Protein 3MGD (pdb70)

CATH classification: 3.40.630.30

Nearest PDB structures (foldseek):
  3mgd-assembly2_B  TM=1.001E+00  e=9.684E-28  Clostridium acetobutylicum
  2eui-assembly2_E  TM=7.556E-01  e=9.766E-08  Pseudomonas aeruginosa PAO1
  3bj7-assembly2_C  TM=7.741E-01  e=7.832E-07  Mus musculus
  1qsm-assembly1_D  TM=7.353E-01  e=1.666E-05  Saccharomyces cerevisiae
  1tiq-assembly2_B  TM=7.518E-01  e=1.522E-04  Bacillus subtilis

Sequence (297 aa):
NYRKADKDISLLVSIRKRRQLIDEGIEPNIDIDKELTRYFNNKLANNNLLVEWIAEENNQIIATAAIAFIDFPPTYTNKTGRRKGYITNYTEPTSRGNGIATGLDRLVNEAKERRNIHKICLVASKLGRPVYKKYGFQDTDEWLELNLLEHHNYRKADKDISLLVSIRKRQLIDEGIEPNIDIDKELTRYFNNKLANNLLVEWIAEENNQIIATAAIAFIDFPPTYTNKTGRKGYITNYTEPTSRGNGIATGLDRLVNEAKERNNIHKICLVASKLGRPVYKKYGFQDTDEWLEELNLLEHHH

B-factor: mean 32.4, std 17.65, range [8.89, 361.56]

Radius of gyration: 23.57 Å; Cα contacts (8 Å, |Δi|>4): 393; chains: 2; bounding box: 53×38×84 Å

Structure (mmCIF, N/CA/C/O backbone):
data_3MGD
#
_entry.id   3MGD
#
_cell.length_a   57.933
_cell.length_b   56.341
_cell.length_c   99.721
_cell.angle_alpha   90.000
_cell.angle_beta   98.860
_cell.angle_gamma   90.000
#
_symmetry.space_group_name_H-M   'C 1 2 1'
#
loop_
_entity.id
_entity.type
_entity.pdbx_description
1 polymer 'Predicted acetyltransferase'
2 non-polymer 'ACETYL COENZYME *A'
3 water water
#
loop_
_atom_site.group_PDB
_atom_site.id
_atom_site.type_symbol
_atom_site.label_atom_id
_atom_site.label_alt_id
_atom_site.label_comp_id
_atom_site.label_asym_id
_atom_site.label_entity_id
_atom_site.label_seq_id
_atom_site.pdbx_PDB_ins_code
_atom_site.Cartn_x
_atom_site.Cartn_y
_atom_site.Cartn_z
_atom_site.occupancy
_atom_site.B_iso_or_equiv
_atom_site.auth_seq_id
_atom_site.auth_comp_id
_atom_site.auth_asym_id
_atom_site.auth_atom_id
_atom_site.pdbx_PDB_model_num
ATOM 17 N N . ASN A 1 3 ? 18.593 35.503 33.308 1.00 31.58 3 ASN A N 1
ATOM 18 C CA . ASN A 1 3 ? 18.444 36.580 34.284 1.00 30.30 3 ASN A CA 1
ATOM 19 C C . ASN A 1 3 ? 17.065 36.618 34.953 1.00 24.08 3 ASN A C 1
ATOM 20 O O . ASN A 1 3 ? 16.038 36.430 34.309 1.00 27.80 3 ASN A O 1
ATOM 25 N N . TYR A 1 4 ? 17.063 36.846 36.256 1.00 24.89 4 TYR A N 1
ATOM 26 C 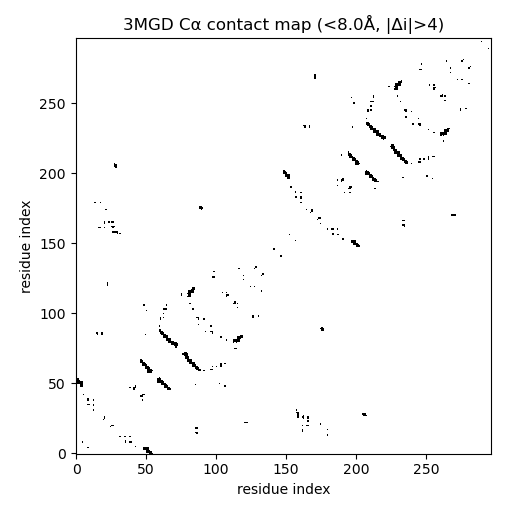CA . TYR A 1 4 ? 15.817 36.859 37.025 1.00 25.04 4 TYR A CA 1
ATOM 27 C C . TYR A 1 4 ? 15.475 38.271 37.483 1.00 26.54 4 TYR A C 1
ATOM 28 O O . TYR A 1 4 ? 16.343 38.995 37.987 1.00 25.31 4 TYR A O 1
ATOM 37 N N . ARG A 1 5 ? 14.214 38.657 37.316 1.00 27.43 5 ARG A N 1
ATOM 38 C CA . ARG A 1 5 ? 13.738 39.959 37.797 1.00 24.41 5 ARG A CA 1
ATOM 39 C C . ARG A 1 5 ? 12.260 39.886 38.160 1.00 21.91 5 ARG A C 1
ATOM 40 O O . ARG A 1 5 ? 11.550 38.974 37.723 1.00 21.73 5 ARG A O 1
ATOM 48 N N . LYS A 1 6 ? 11.800 40.849 38.959 1.00 21.77 6 LYS A N 1
ATOM 49 C CA . LYS A 1 6 ? 10.382 40.954 39.292 1.00 18.54 6 LYS A CA 1
ATOM 50 C C . LYS A 1 6 ? 9.678 41.767 38.215 1.00 25.32 6 LYS A C 1
ATOM 51 O O . LYS A 1 6 ? 10.212 42.769 37.735 1.00 28.07 6 LYS A O 1
ATOM 57 N N . ALA A 1 7 ? 8.505 41.306 37.798 1.00 20.21 7 ALA A N 1
ATOM 58 C CA . ALA A 1 7 ? 7.738 41.977 36.751 1.00 22.00 7 ALA A CA 1
ATOM 59 C C . ALA A 1 7 ? 7.266 43.373 37.174 1.00 28.12 7 ALA A C 1
ATOM 60 O O . ALA A 1 7 ? 6.907 43.578 38.332 1.00 24.36 7 ALA A O 1
ATOM 62 N N . ASP A 1 8 ? 7.259 44.308 36.217 1.00 25.51 8 ASP A N 1
ATOM 63 C CA . ASP A 1 8 ? 6.774 45.678 36.412 1.00 33.14 8 ASP A CA 1
ATOM 64 C C . ASP A 1 8 ? 5.487 45.874 35.622 1.00 28.95 8 ASP A C 1
ATOM 65 O O . ASP A 1 8 ? 5.104 45.015 34.831 1.00 23.45 8 ASP A O 1
ATOM 78 N N . LYS A 1 10 ? 5.035 47.532 33.066 1.00 23.73 10 LYS A N 1
ATOM 79 C CA . LYS A 1 10 ? 5.384 47.432 31.642 1.00 28.64 10 LYS A CA 1
ATOM 80 C C . LYS A 1 10 ? 5.287 46.002 31.096 1.00 26.24 10 LYS A C 1
ATOM 81 O O . LYS A 1 10 ? 5.099 45.792 29.890 1.00 24.38 10 LYS A O 1
ATOM 87 N N . ASP A 1 11 ? 5.416 45.024 31.989 1.00 25.26 11 ASP A N 1
ATOM 88 C CA . ASP A 1 11 ? 5.420 43.608 31.609 1.00 18.69 11 ASP A CA 1
ATOM 89 C C . ASP A 1 11 ? 4.039 42.968 31.531 1.00 22.67 11 ASP A C 1
ATOM 90 O O . ASP A 1 11 ? 3.930 41.786 31.215 1.00 24.08 11 ASP A O 1
ATOM 95 N N . ILE A 1 12 ? 2.985 43.720 31.831 1.00 19.60 12 ILE A N 1
ATOM 96 C CA . ILE A 1 12 ? 1.657 43.105 31.958 1.00 19.30 12 ILE A CA 1
ATOM 97 C C . ILE A 1 12 ? 1.153 42.331 30.724 1.00 16.49 12 ILE A C 1
ATOM 98 O O . ILE A 1 12 ? 0.610 41.233 30.851 1.00 17.17 12 ILE A O 1
ATOM 103 N N . SER A 1 13 ? 1.321 42.875 29.529 1.00 19.54 13 SER A N 1
ATOM 104 C CA . SER A 1 13 ? 0.809 42.147 28.365 1.00 18.76 13 SER A CA 1
ATOM 105 C C . SER A 1 13 ? 1.539 40.797 28.186 1.00 14.51 13 SER A C 1
ATOM 106 O O . SER A 1 13 ? 0.952 39.836 27.720 1.00 19.27 13 SER A O 1
ATOM 109 N N . LEU A 1 14 ? 2.806 40.724 28.589 1.00 21.61 14 LEU A N 1
ATOM 110 C CA . LEU A 1 14 ? 3.543 39.454 28.540 1.00 21.01 14 LEU A CA 1
ATOM 111 C C . LEU A 1 14 ? 3.029 38.453 29.584 1.00 18.46 14 LEU A C 1
ATOM 112 O O . LEU A 1 14 ? 2.860 37.272 29.300 1.00 18.48 14 LEU A O 1
ATOM 117 N N . LEU A 1 15 ? 2.803 38.940 30.799 1.00 17.80 15 LEU A N 1
ATOM 118 C CA . LEU A 1 15 ? 2.269 38.113 31.882 1.00 20.70 15 LEU A CA 1
ATOM 119 C C . LEU A 1 15 ? 0.905 37.553 31.526 1.00 19.22 15 LEU A C 1
ATOM 120 O O . LEU A 1 15 ? 0.584 36.398 31.842 1.00 16.53 15 LEU A O 1
ATOM 125 N N . VAL A 1 16 ? 0.090 38.394 30.893 1.00 17.50 16 VAL A N 1
ATOM 126 C CA . VAL A 1 16 ? -1.215 37.974 30.425 1.00 14.99 16 VAL A CA 1
ATOM 127 C C . VAL A 1 16 ? -1.092 36.846 29.404 1.00 16.75 16 VAL A C 1
ATOM 128 O O . VAL A 1 16 ? -1.781 35.826 29.513 1.00 15.89 16 VAL A O 1
ATOM 132 N N . SER A 1 17 ? -0.228 37.026 28.405 1.00 20.51 17 SER A N 1
ATOM 133 C CA . SER A 1 17 ? -0.034 35.996 27.375 1.00 21.10 17 SER A CA 1
ATOM 134 C C . SER A 1 17 ? 0.507 34.699 27.956 1.00 15.53 17 SER A C 1
ATOM 135 O O . SER A 1 17 ? 0.060 33.607 27.592 1.00 17.80 17 SER A O 1
ATOM 138 N N . ILE A 1 18 ? 1.485 34.816 28.843 1.00 17.50 18 ILE A N 1
ATOM 139 C CA . ILE A 1 18 ? 2.092 33.626 29.432 1.00 17.16 18 ILE A CA 1
ATOM 140 C C . ILE A 1 18 ? 1.092 32.886 30.307 1.00 21.26 18 ILE A C 1
ATOM 141 O O . ILE A 1 18 ? 1.075 31.654 30.310 1.00 17.23 18 ILE A O 1
ATOM 146 N N . ARG A 1 19 ? 0.251 33.619 31.043 1.00 17.39 19 ARG A N 1
ATOM 147 C CA . ARG A 1 19 ? -0.777 32.936 31.839 1.00 15.31 19 ARG A CA 1
ATOM 148 C C . ARG A 1 19 ? -1.735 32.140 30.955 1.00 18.99 19 ARG A C 1
ATOM 149 O O . ARG A 1 19 ? -2.074 31.010 31.273 1.00 17.71 19 ARG A O 1
ATOM 157 N N . LYS A 1 20 ? -2.200 32.720 29.853 1.00 16.94 20 LYS A N 1
ATOM 158 C CA . LYS A 1 20 ? -3.062 31.955 28.949 1.00 17.16 20 LYS A CA 1
ATOM 159 C C . LYS A 1 20 ? -2.345 30.715 28.414 1.00 17.30 20 LYS A C 1
ATOM 160 O O . LYS A 1 20 ? -2.918 29.622 28.353 1.00 20.56 20 LYS A O 1
ATOM 166 N N A ARG A 1 21 ? -1.089 30.899 28.032 0.50 19.41 21 ARG A N 1
ATOM 167 N N B ARG A 1 21 ? -1.085 30.878 28.002 0.50 19.66 21 ARG A N 1
ATOM 168 C CA A ARG A 1 21 ? -0.283 29.816 27.496 0.50 19.63 21 ARG A CA 1
ATOM 169 C CA B ARG A 1 21 ? -0.305 29.749 27.477 0.50 19.65 21 ARG A CA 1
ATOM 170 C C A ARG A 1 21 ? -0.160 28.683 28.513 0.50 20.91 21 ARG A C 1
ATOM 171 C C B ARG A 1 21 ? -0.190 28.653 28.528 0.50 21.09 21 ARG A C 1
ATOM 172 O O A ARG A 1 21 ? -0.270 27.508 28.170 0.50 18.82 21 ARG A O 1
ATOM 173 O O B ARG A 1 21 ? -0.334 27.470 28.225 0.50 18.81 21 ARG A O 1
ATOM 188 N N . GLN A 1 22 ? 0.060 29.064 29.770 1.00 19.04 22 GLN A N 1
ATOM 189 C CA . GLN A 1 22 ? 0.172 28.127 30.882 1.00 20.21 22 GLN A CA 1
ATOM 190 C C . GLN A 1 22 ? -1.109 27.330 31.081 1.00 15.02 22 GLN A C 1
ATOM 191 O O . GLN A 1 22 ? -1.082 26.113 31.189 1.00 19.82 22 GLN A O 1
ATOM 197 N N . LEU A 1 23 ? -2.240 28.021 31.110 1.00 16.41 23 LEU A N 1
ATOM 198 C CA . LEU A 1 23 ? -3.512 27.363 31.360 1.00 13.55 23 LEU A CA 1
ATOM 199 C C . LEU A 1 23 ? -3.843 26.402 30.229 1.00 14.64 23 LEU A C 1
ATOM 200 O O . LEU A 1 23 ? -4.367 25.317 30.449 1.00 16.17 23 LEU A O 1
ATOM 205 N N . ILE A 1 24 ? -3.546 26.808 29.001 1.00 15.39 24 ILE A N 1
ATOM 206 C CA . ILE A 1 24 ? -3.832 25.946 27.872 1.00 15.70 24 ILE A CA 1
ATOM 207 C C . ILE A 1 24 ? -2.944 24.706 27.920 1.00 20.74 24 ILE A C 1
ATOM 208 O O . ILE A 1 24 ? -3.408 23.609 27.661 1.00 20.39 24 ILE A O 1
ATOM 213 N N . ASP A 1 25 ? -1.674 24.897 28.259 1.00 22.51 25 ASP A N 1
ATOM 214 C CA . ASP A 1 25 ? -0.740 23.793 28.520 1.00 23.06 25 ASP A CA 1
ATOM 215 C C . ASP A 1 25 ? -1.296 22.829 29.587 1.00 24.87 25 ASP A C 1
ATOM 216 O O . ASP A 1 25 ? -1.091 21.612 29.506 1.00 25.46 25 ASP A O 1
ATOM 221 N N . GLU A 1 26 ? -2.000 23.368 30.583 1.00 21.15 26 GLU A N 1
ATOM 222 C CA . GLU A 1 26 ? -2.603 22.545 31.641 1.00 24.16 26 GLU A CA 1
ATOM 223 C C . GLU A 1 26 ? -3.839 21.771 31.182 1.00 24.68 26 GLU A C 1
ATOM 224 O O . GLU A 1 26 ? -4.361 20.936 31.923 1.00 25.94 26 GLU A O 1
ATOM 230 N N . GLY A 1 27 ? -4.334 22.078 29.983 1.00 23.37 27 GLY A N 1
ATOM 231 C CA . GLY A 1 27 ? -5.455 21.338 29.418 1.00 22.89 27 GLY A CA 1
ATOM 232 C C . GLY A 1 27 ? -6.791 22.057 29.474 1.00 28.41 27 GLY A C 1
ATOM 233 O O . GLY A 1 27 ? -7.823 21.499 29.106 1.00 29.86 27 GLY A O 1
ATOM 234 N N . ILE A 1 28 ? -6.787 23.301 29.937 1.00 21.27 28 ILE A N 1
ATOM 235 C CA . ILE A 1 28 ? -8.040 24.034 30.079 1.00 22.78 28 ILE A CA 1
ATOM 236 C C . ILE A 1 28 ? -8.559 24.483 28.709 1.00 31.22 28 ILE A C 1
ATOM 237 O O . ILE A 1 28 ? -7.776 24.743 27.786 1.00 26.12 28 ILE A O 1
ATOM 242 N N . GLU A 1 29 ? -9.882 24.522 28.567 1.00 29.82 29 GLU A N 1
ATOM 243 C CA . GLU A 1 29 ? -10.496 24.923 27.310 1.00 32.15 29 GLU A CA 1
ATOM 244 C C . GLU A 1 29 ? -10.697 26.434 27.259 1.00 31.44 29 GLU A C 1
ATOM 245 O O . GLU A 1 29 ? -11.514 26.992 28.007 1.00 25.93 29 GLU A O 1
ATOM 251 N N . PRO A 1 30 ? -9.932 27.106 26.378 1.00 21.77 30 PRO A N 1
ATOM 252 C CA . PRO A 1 30 ? -9.928 28.568 26.275 1.00 21.26 30 PRO A CA 1
ATOM 253 C C . PRO A 1 30 ? -11.143 29.088 25.504 1.00 23.83 30 PRO A C 1
ATOM 254 O O . PRO A 1 30 ? -11.004 29.693 24.449 1.00 25.31 30 PRO A O 1
ATOM 258 N N . ASN A 1 31 ? -12.306 28.893 26.129 1.00 22.13 31 ASN A N 1
ATOM 259 C CA . ASN A 1 31 ? -13.661 29.010 25.598 1.00 32.01 31 ASN A CA 1
ATOM 260 C C . ASN A 1 31 ? -14.175 30.424 25.471 1.00 27.96 31 ASN A C 1
ATOM 26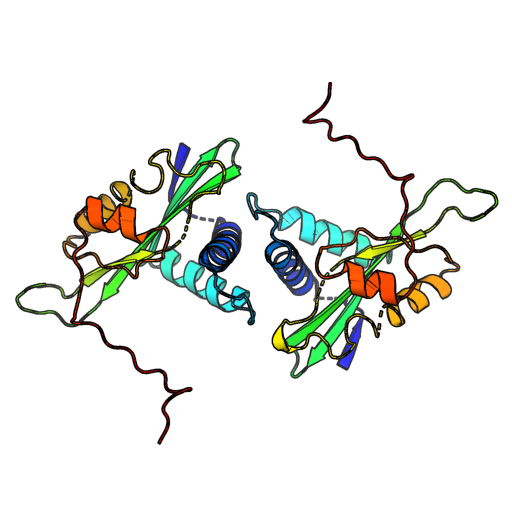1 O O . ASN A 1 31 ? -15.133 30.685 24.756 1.00 21.36 31 ASN A O 1
ATOM 266 N N . ILE A 1 32 ? -13.596 31.318 26.254 1.00 23.27 32 ILE A N 1
ATOM 267 C CA . ILE A 1 32 ? -14.084 32.684 26.327 1.00 22.35 32 ILE A CA 1
ATOM 268 C C . ILE A 1 32 ? -12.857 33.573 26.370 1.00 20.67 32 ILE A C 1
ATOM 269 O O . ILE A 1 32 ? -11.758 33.095 26.613 1.00 22.29 32 ILE A O 1
ATOM 274 N N . ASP A 1 33 ? -13.051 34.856 26.105 1.00 20.10 33 ASP A N 1
ATOM 275 C CA . ASP A 1 33 ? -11.955 35.811 26.072 1.00 20.16 33 ASP A CA 1
ATOM 276 C C . ASP A 1 33 ? -11.815 36.400 27.469 1.00 25.64 33 ASP A C 1
ATOM 277 O O . ASP A 1 33 ? -12.730 37.072 27.935 1.00 26.93 33 ASP A O 1
ATOM 282 N N . ILE A 1 34 ? -10.692 36.166 28.139 1.00 19.03 34 ILE A N 1
ATOM 283 C CA . ILE A 1 34 ? -10.504 36.763 29.468 1.00 16.33 34 ILE A CA 1
ATOM 284 C C . ILE A 1 34 ? -9.376 37.798 29.498 1.00 20.94 34 ILE A C 1
ATOM 285 O O . ILE A 1 34 ? -8.837 38.114 30.553 1.00 17.04 34 ILE A O 1
ATOM 290 N N . ASP A 1 35 ? -9.035 38.357 28.345 1.00 15.56 35 ASP A N 1
ATOM 291 C CA . ASP A 1 35 ? -7.944 39.313 28.317 1.00 16.82 35 ASP A CA 1
ATOM 292 C C . ASP A 1 35 ? -8.207 40.503 29.228 1.00 18.96 35 ASP A C 1
ATOM 293 O O . ASP A 1 35 ? -7.307 40.962 29.921 1.00 18.41 35 ASP A O 1
ATOM 298 N N . LYS A 1 36 ? -9.422 41.035 29.183 1.00 15.74 36 LYS A N 1
ATOM 299 C CA . LYS A 1 36 ? -9.739 42.223 29.976 1.00 16.62 36 LYS A CA 1
ATOM 300 C C . LYS A 1 36 ? -9.532 41.927 31.462 1.00 17.57 36 LYS A C 1
ATOM 301 O O . LYS A 1 36 ? -8.891 42.701 32.178 1.00 15.86 36 LYS A O 1
ATOM 307 N N . GLU A 1 37 ? -10.064 40.797 31.915 1.00 18.11 37 GLU A N 1
ATOM 308 C CA . GLU A 1 37 ? -10.023 40.453 33.338 1.00 17.26 37 GLU A CA 1
ATOM 309 C C . GLU A 1 37 ? -8.608 40.140 33.817 1.00 17.62 37 GLU A C 1
ATOM 310 O O . GLU A 1 37 ? -8.230 40.505 34.935 1.00 15.77 37 GLU A O 1
ATOM 316 N N . LEU A 1 38 ? -7.837 39.436 32.986 1.00 16.76 38 LEU A N 1
ATOM 317 C CA . LEU A 1 38 ? -6.435 39.157 33.311 1.00 14.60 38 LEU A CA 1
ATOM 318 C C . LEU A 1 38 ? -5.653 40.474 33.432 1.00 15.25 38 LEU A C 1
ATOM 319 O O . LEU A 1 38 ? -4.919 40.693 34.399 1.00 16.65 38 LEU A O 1
ATOM 324 N N . THR A 1 39 ? -5.818 41.355 32.451 1.00 15.35 39 THR A N 1
ATOM 325 C CA . THR A 1 39 ? -5.084 42.632 32.444 1.00 14.37 39 THR A CA 1
ATOM 326 C C . THR A 1 39 ? -5.432 43.492 33.644 1.00 17.43 39 THR A C 1
ATOM 327 O O . THR A 1 39 ? -4.565 44.132 34.243 1.00 20.71 39 THR A O 1
ATOM 331 N N . ARG A 1 40 ? -6.712 43.513 33.987 1.00 17.72 40 ARG A N 1
ATOM 332 C CA . ARG A 1 40 ? -7.155 44.244 35.176 1.00 18.77 40 ARG A CA 1
ATOM 333 C C . ARG A 1 40 ? -6.593 43.621 36.456 1.00 18.08 40 ARG A C 1
ATOM 334 O O . ARG A 1 40 ? -6.177 44.343 37.343 1.00 17.39 40 ARG A O 1
ATOM 342 N N . TYR A 1 41 ? -6.585 42.289 36.543 1.00 22.01 41 TYR A N 1
ATOM 343 C CA . TYR A 1 41 ? -6.027 41.592 37.711 1.00 20.38 41 TYR A CA 1
ATOM 344 C C . TYR A 1 41 ? -4.555 41.953 37.948 1.00 21.29 41 TYR A C 1
ATOM 345 O O . TYR A 1 41 ? -4.155 42.259 39.079 1.00 20.04 41 TYR A O 1
ATOM 354 N N . PHE A 1 42 ? -3.754 41.898 36.882 1.00 20.64 42 PHE A N 1
ATOM 355 C CA . PHE A 1 42 ? -2.332 42.217 36.980 1.00 20.87 42 PHE A CA 1
ATOM 356 C C . PHE A 1 42 ? -2.144 43.686 37.304 1.00 18.65 42 PHE A C 1
ATOM 357 O O . PHE A 1 42 ? -1.378 44.038 38.202 1.00 19.61 42 PHE A O 1
ATOM 365 N N . ASN A 1 43 ? -2.861 44.553 36.591 1.00 18.26 43 ASN A N 1
ATOM 366 C CA . ASN A 1 43 ? -2.767 45.989 36.875 1.00 18.54 43 ASN A CA 1
ATOM 367 C C . ASN A 1 43 ? -3.022 46.343 38.335 1.00 20.26 43 ASN A C 1
ATOM 368 O O . ASN A 1 43 ? -2.242 47.069 38.950 1.00 22.47 43 ASN A O 1
ATOM 373 N N . ASN A 1 44 ? -4.122 45.834 38.876 1.00 16.71 44 ASN A N 1
ATOM 374 C CA . ASN A 1 44 ? -4.490 46.096 40.255 1.00 18.86 44 ASN A CA 1
ATOM 375 C C . ASN A 1 44 ? -3.557 45.495 41.301 1.00 20.32 44 ASN A C 1
ATOM 376 O O . ASN A 1 44 ? -3.121 46.188 42.232 1.00 19.60 44 ASN A O 1
ATOM 381 N N . LYS A 1 45 ? -3.249 44.216 41.155 1.00 16.90 45 LYS A N 1
ATOM 382 C CA . LYS A 1 45 ? -2.481 43.506 42.186 1.00 15.54 45 LYS A CA 1
ATOM 383 C C . LYS A 1 45 ? -1.001 43.900 42.142 1.00 17.96 45 LYS A C 1
ATOM 384 O O . LYS A 1 45 ? -0.333 43.951 43.173 1.00 19.81 45 LYS A O 1
ATOM 390 N N . LEU A 1 46 ? -0.479 44.183 40.958 1.00 18.29 46 LEU A N 1
ATOM 391 C CA . LEU A 1 46 ? 0.907 44.640 40.900 1.00 18.73 46 LEU A CA 1
ATOM 392 C C . LEU A 1 46 ? 1.010 46.039 41.492 1.00 20.71 46 LEU A C 1
ATOM 393 O O . LEU A 1 46 ? 1.928 46.334 42.247 1.00 21.11 46 LEU A O 1
ATOM 398 N N . ALA A 1 47 ? 0.063 46.905 41.149 1.00 16.76 47 ALA A N 1
ATOM 399 C CA . ALA A 1 47 ? 0.119 48.287 41.599 1.00 27.10 47 ALA A CA 1
ATOM 400 C C . ALA A 1 47 ? 0.067 48.376 43.113 1.00 26.74 47 ALA A C 1
ATOM 401 O O . ALA A 1 47 ? 0.730 49.222 43.709 1.00 28.70 47 ALA A O 1
ATOM 403 N N . ASN A 1 48 ? -0.715 47.501 43.741 1.00 23.71 48 ASN A N 1
ATOM 404 C CA A ASN A 1 48 ? -0.885 47.469 45.194 0.50 24.63 48 ASN A CA 1
ATOM 405 C CA B ASN A 1 48 ? -0.802 47.555 45.200 0.50 24.10 48 ASN A CA 1
ATOM 406 C C . ASN A 1 48 ? 0.075 46.518 45.901 1.00 22.79 48 ASN A C 1
ATOM 407 O O . ASN A 1 48 ? -0.035 46.313 47.103 1.00 21.90 48 ASN A O 1
ATOM 416 N N . ASN A 1 49 ? 0.969 45.894 45.141 1.00 20.52 49 ASN A N 1
ATOM 417 C CA . ASN A 1 49 ? 1.953 44.950 45.690 1.00 22.23 49 ASN A CA 1
ATOM 418 C C . ASN A 1 49 ? 1.339 43.754 46.401 1.00 24.77 49 ASN A C 1
ATOM 419 O O . ASN A 1 49 ? 1.958 43.175 47.306 1.00 24.40 49 ASN A O 1
ATOM 424 N N . LEU A 1 50 ? 0.120 43.395 46.004 1.00 19.85 50 LEU A N 1
ATOM 425 C CA . LEU A 1 50 ? -0.540 42.183 46.501 1.00 14.79 50 LEU A CA 1
ATOM 426 C C . LEU A 1 50 ? -0.225 40.964 45.624 1.00 18.21 50 LEU A C 1
ATOM 427 O O . LEU A 1 50 ? -0.719 39.865 45.869 1.00 18.00 50 LEU A O 1
ATOM 432 N N . LEU A 1 51 ? 0.580 41.190 44.588 1.00 18.28 51 LEU A N 1
ATOM 433 C CA . LEU A 1 51 ? 1.093 40.133 43.725 1.00 15.52 51 LEU A CA 1
ATOM 434 C C . LEU A 1 51 ? 2.557 40.436 43.407 1.00 17.64 51 LEU A C 1
ATOM 435 O O . LEU A 1 51 ? 2.895 41.576 43.103 1.00 17.63 51 LEU A O 1
ATOM 440 N N . VAL A 1 52 ? 3.417 39.426 43.497 1.00 17.58 52 VAL A N 1
ATOM 441 C CA . VAL A 1 52 ? 4.796 39.532 43.019 1.00 15.94 52 VAL A CA 1
ATOM 442 C C . VAL A 1 52 ? 5.039 38.409 42.014 1.00 19.00 52 VAL A C 1
ATOM 443 O O . VAL A 1 52 ? 4.871 37.240 42.334 1.00 16.88 52 VAL A O 1
ATOM 447 N N . GLU A 1 53 ? 5.421 38.763 40.795 1.00 19.87 53 GLU A N 1
ATOM 448 C CA . GLU A 1 53 ? 5.634 37.745 39.770 1.00 19.54 53 GLU A CA 1
ATOM 449 C C . GLU A 1 53 ? 7.064 37.824 39.283 1.00 20.21 53 GLU A C 1
ATOM 450 O O . GLU A 1 53 ? 7.481 38.827 38.707 1.00 20.18 53 GLU A O 1
ATOM 456 N N . TRP A 1 54 ? 7.824 36.770 39.562 1.00 17.19 54 TRP A N 1
ATOM 457 C CA . TRP A 1 54 ? 9.207 36.696 39.142 1.00 17.14 54 TRP A CA 1
ATOM 458 C C . TRP A 1 54 ? 9.261 36.143 37.722 1.00 21.12 54 TRP A C 1
ATOM 459 O O . TRP A 1 54 ? 8.442 35.299 37.333 1.00 19.75 54 TRP A O 1
ATOM 470 N N . ILE A 1 55 ? 10.215 36.634 36.941 1.00 19.75 55 ILE A N 1
ATOM 471 C CA . ILE A 1 55 ? 10.416 36.100 35.598 1.00 18.65 55 ILE A CA 1
ATOM 472 C C . ILE A 1 55 ? 11.876 35.720 35.367 1.00 21.94 55 ILE A C 1
ATOM 473 O O . ILE A 1 55 ? 12.786 36.339 35.908 1.00 20.90 55 ILE A O 1
ATOM 478 N N . ALA A 1 56 ? 12.083 34.676 34.580 1.00 21.33 56 ALA A N 1
ATOM 479 C CA . ALA A 1 56 ? 13.420 34.264 34.175 1.00 24.48 56 ALA A CA 1
ATOM 480 C C . ALA A 1 56 ? 13.488 34.564 32.696 1.00 23.52 56 ALA A C 1
ATOM 481 O O . ALA A 1 56 ? 12.597 34.157 31.942 1.00 23.80 56 ALA A O 1
ATOM 483 N N . GLU A 1 57 ? 14.511 35.307 32.289 1.00 28.19 57 GLU A N 1
ATOM 484 C CA . GLU A 1 57 ? 14.641 35.754 30.906 1.00 25.08 57 GLU A CA 1
ATOM 485 C C . GLU A 1 57 ? 15.978 35.321 30.327 1.00 20.17 57 GLU A C 1
ATOM 486 O O . GLU A 1 57 ? 16.984 35.243 31.037 1.00 24.63 57 GLU A O 1
ATOM 492 N N . GLU A 1 58 ? 15.978 35.055 29.028 1.00 28.33 58 GLU A N 1
ATOM 493 C CA . GLU A 1 58 ? 17.220 34.868 28.296 1.00 28.97 58 GLU A CA 1
ATOM 494 C C . GLU A 1 58 ? 17.055 35.522 26.930 1.00 30.98 58 GLU A C 1
ATOM 495 O O . GLU A 1 58 ? 16.013 35.380 26.294 1.00 29.29 58 GLU A O 1
ATOM 501 N N . ASN A 1 59 ? 18.073 36.249 26.477 1.00 49.82 59 ASN A N 1
ATOM 502 C CA . ASN A 1 59 ? 17.961 36.992 25.224 1.00 61.29 59 ASN A CA 1
ATOM 503 C C . ASN A 1 59 ? 16.667 37.799 25.224 1.00 60.65 59 ASN A C 1
ATOM 504 O O . ASN A 1 59 ? 15.999 37.944 24.201 1.00 59.75 59 ASN A O 1
ATOM 509 N N . ASN A 1 60 ? 16.328 38.316 26.399 1.00 66.20 60 ASN A N 1
ATOM 510 C CA . ASN A 1 60 ? 15.055 38.993 26.632 1.00 71.46 60 ASN A CA 1
ATOM 511 C C . ASN A 1 60 ? 13.824 38.342 25.984 1.00 59.13 60 ASN A C 1
ATOM 512 O O . ASN A 1 60 ? 12.978 39.014 25.391 1.00 54.25 60 ASN A O 1
ATOM 517 N N . GLN A 1 61 ? 13.758 37.020 26.105 1.00 49.10 61 GLN A N 1
ATOM 518 C CA . GLN A 1 61 ? 12.513 36.274 25.957 1.00 44.17 61 GLN A CA 1
ATOM 519 C C . GLN A 1 61 ? 12.258 35.598 27.298 1.00 29.41 61 GLN A C 1
ATOM 520 O O . GLN A 1 61 ? 13.193 35.096 27.913 1.00 30.29 61 GLN A O 1
ATOM 526 N N . ILE A 1 62 ? 11.009 35.589 27.754 1.00 25.56 62 ILE A N 1
ATOM 527 C CA . ILE A 1 62 ? 10.695 34.972 29.045 1.00 21.51 62 ILE A CA 1
ATOM 528 C C . ILE A 1 62 ? 10.726 33.445 28.943 1.00 21.05 62 ILE A C 1
ATOM 529 O O . ILE A 1 62 ? 10.034 32.849 28.122 1.00 26.38 62 ILE A O 1
ATOM 534 N N . ILE A 1 63 ? 11.568 32.837 29.769 1.00 21.80 63 ILE A N 1
ATOM 535 C CA . ILE A 1 63 ? 11.713 31.396 29.866 1.00 20.90 63 ILE A CA 1
ATOM 536 C C . ILE A 1 63 ? 10.783 30.797 30.922 1.00 19.21 63 ILE A C 1
ATOM 537 O O . ILE A 1 63 ? 10.248 29.698 30.743 1.00 23.24 63 ILE A O 1
ATOM 542 N N . ALA A 1 64 ? 10.613 31.504 32.040 1.00 20.33 64 ALA A N 1
ATOM 543 C CA . ALA A 1 64 ? 9.756 31.005 33.114 1.00 19.10 64 ALA A CA 1
ATOM 544 C C . ALA A 1 64 ? 9.116 32.154 33.894 1.00 19.63 64 ALA A C 1
ATOM 545 O O . ALA A 1 64 ? 9.622 33.275 33.910 1.00 20.04 64 ALA A O 1
ATOM 547 N N . THR A 1 65 ? 7.980 31.870 34.511 1.00 17.77 65 THR A N 1
ATOM 548 C CA . THR A 1 65 ? 7.367 32.809 35.435 1.00 15.67 65 THR A CA 1
ATOM 549 C C . THR A 1 65 ? 6.992 32.054 36.707 1.00 17.09 65 THR A C 1
ATOM 550 O O . THR A 1 65 ? 6.924 30.825 36.710 1.00 19.24 65 THR A O 1
ATOM 554 N N . ALA A 1 66 ? 6.734 32.803 37.779 1.00 16.24 66 ALA A N 1
ATOM 555 C CA . ALA A 1 66 ? 6.261 32.229 39.043 1.00 18.49 66 ALA A CA 1
ATOM 556 C C . ALA A 1 66 ? 5.764 33.386 39.889 1.00 18.30 66 ALA A C 1
ATOM 557 O O . ALA A 1 66 ? 6.464 34.388 40.026 1.00 17.85 66 ALA A O 1
ATOM 559 N N . ALA A 1 67 ? 4.561 33.280 40.439 1.00 15.90 67 ALA A N 1
ATOM 560 C CA . ALA A 1 67 ? 4.037 34.406 41.236 1.00 14.14 67 ALA A CA 1
ATOM 561 C C . ALA A 1 67 ? 3.565 33.992 42.617 1.00 14.60 67 ALA A C 1
ATOM 562 O O . ALA A 1 67 ? 3.278 32.818 42.876 1.00 14.61 67 ALA A O 1
ATOM 564 N N . ILE A 1 68 ? 3.478 34.977 43.504 1.00 16.02 68 ILE A N 1
ATOM 565 C CA . ILE A 1 68 ? 2.887 34.750 44.810 1.00 16.44 68 ILE A CA 1
ATOM 566 C C . ILE A 1 68 ? 1.950 35.915 45.054 1.00 16.95 68 ILE A C 1
ATOM 567 O O . ILE A 1 68 ? 2.317 37.070 44.807 1.00 14.15 68 ILE A O 1
ATOM 572 N N . ALA A 1 69 ? 0.726 35.591 45.465 1.00 12.72 69 ALA A N 1
ATOM 573 C CA . ALA A 1 69 ? -0.289 36.580 45.841 1.00 13.16 69 ALA A CA 1
ATOM 574 C C . ALA A 1 69 ? -0.480 36.533 47.346 1.00 18.19 69 ALA A C 1
ATOM 575 O O . ALA A 1 69 ? -0.460 35.456 47.947 1.00 21.57 69 ALA A O 1
ATOM 577 N N . PHE A 1 70 ? -0.672 37.696 47.964 1.00 18.16 70 PHE A N 1
ATOM 578 C CA . PHE A 1 70 ? -0.849 37.745 49.411 1.00 16.73 70 PHE A CA 1
ATOM 579 C C . PHE A 1 70 ? -2.316 37.920 49.731 1.00 20.24 70 PHE A C 1
ATOM 580 O O . PHE A 1 70 ? -2.937 38.900 49.328 1.00 20.87 70 PHE A O 1
ATOM 588 N N . ILE A 1 71 ? -2.869 36.932 50.428 1.00 17.43 71 ILE A N 1
ATOM 589 C CA . ILE A 1 71 ? -4.295 36.853 50.639 1.00 14.30 71 ILE A CA 1
ATOM 590 C C . ILE A 1 71 ? -4.581 36.822 52.139 1.00 17.61 71 ILE A C 1
ATOM 591 O O . ILE A 1 71 ? -3.789 36.271 52.908 1.00 18.85 71 ILE A O 1
ATOM 596 N N . ASP A 1 72 ? -5.714 37.406 52.536 1.00 16.96 72 ASP A N 1
ATOM 597 C CA . ASP A 1 72 ? -6.061 37.576 53.950 1.00 14.83 72 ASP A CA 1
ATOM 598 C C . ASP A 1 72 ? -7.176 36.613 54.339 1.00 18.38 72 ASP A C 1
ATOM 599 O O . ASP A 1 72 ? -8.253 36.622 53.736 1.00 19.31 72 ASP A O 1
ATOM 604 N N . PHE A 1 73 ? -6.917 35.789 55.351 1.00 15.02 73 PHE A N 1
ATOM 605 C CA . PHE A 1 73 ? -7.926 34.909 55.917 1.00 17.69 73 PHE A CA 1
ATOM 606 C C . PHE A 1 73 ? -8.086 35.297 57.390 1.00 17.11 73 PHE A C 1
ATOM 607 O O . PHE A 1 73 ? -7.260 36.029 57.927 1.00 18.56 73 PHE A O 1
ATOM 615 N N . PRO A 1 74 ? -9.139 34.806 58.058 1.00 16.09 74 PRO A N 1
ATOM 616 C CA . PRO A 1 74 ? -9.251 35.167 59.475 1.00 16.53 74 PRO A CA 1
ATOM 617 C C . PRO A 1 74 ? -8.097 34.615 60.322 1.00 16.10 74 PRO A C 1
ATOM 618 O O . PRO A 1 74 ? -7.707 33.456 60.154 1.00 18.45 74 PRO A O 1
ATOM 622 N N . PRO A 1 75 ? -7.571 35.426 61.255 1.00 19.15 75 PRO A N 1
ATOM 623 C CA . PRO A 1 75 ? -6.519 34.927 62.145 1.00 17.27 75 PRO A CA 1
ATOM 624 C C . PRO A 1 75 ? -6.909 33.646 62.871 1.00 16.07 75 PRO A C 1
ATOM 625 O O . PRO A 1 75 ? -8.071 33.422 63.173 1.00 17.85 75 PRO A O 1
ATOM 629 N N . THR A 1 76 ? -5.918 32.798 63.122 1.00 19.18 76 THR A N 1
ATOM 630 C CA . THR A 1 76 ? -6.114 31.640 63.979 1.00 24.21 76 THR A CA 1
ATOM 631 C C . THR A 1 76 ? -4.870 31.452 64.845 1.00 17.64 76 THR A C 1
ATOM 632 O O . THR A 1 76 ? -3.849 32.131 64.652 1.00 14.93 76 THR A O 1
ATOM 636 N N . TYR A 1 77 ? -4.941 30.547 65.811 1.00 19.36 77 TYR A N 1
ATOM 637 C CA . TYR A 1 77 ? -3.822 30.400 66.740 1.00 18.01 77 TYR A CA 1
ATOM 638 C C . TYR A 1 77 ? -2.533 29.941 66.068 1.00 22.29 77 TYR A C 1
ATOM 639 O O . TYR A 1 77 ? -1.444 30.213 66.563 1.00 19.34 77 TYR A O 1
ATOM 648 N N . THR A 1 78 ? -2.661 29.277 64.921 1.00 21.44 78 THR A N 1
ATOM 649 C CA . THR A 1 78 ? -1.495 28.772 64.199 1.00 23.75 78 THR A CA 1
ATOM 650 C C . THR A 1 78 ? -1.047 29.686 63.054 1.00 26.16 78 THR A C 1
ATOM 651 O O . THR A 1 78 ? -0.122 29.363 62.315 1.00 25.47 78 THR A O 1
ATOM 655 N N . ASN A 1 79 ? -1.714 30.823 62.918 1.00 18.89 79 ASN A N 1
ATOM 656 C CA . ASN A 1 79 ? -1.382 31.813 61.911 1.00 20.10 79 ASN A CA 1
ATOM 657 C C . ASN A 1 79 ? -1.988 33.123 62.379 1.00 20.85 79 ASN A C 1
ATOM 658 O O . ASN A 1 79 ? -3.050 33.510 61.906 1.00 18.70 79 ASN A O 1
ATOM 663 N N . LYS A 1 80 ? -1.335 33.807 63.321 1.00 18.83 80 LYS A N 1
ATOM 664 C CA . LYS A 1 80 ? -2.009 34.898 64.034 1.00 20.42 80 LYS A CA 1
ATOM 665 C C . LYS A 1 80 ? -2.463 36.083 63.168 1.00 19.45 80 LYS A C 1
ATOM 666 O O . LYS A 1 80 ? -3.397 36.793 63.534 1.00 21.13 80 LYS A O 1
ATOM 672 N N . THR A 1 81 ? -1.787 36.320 62.049 1.00 17.51 81 THR A N 1
ATOM 673 C CA . THR A 1 81 ? -2.173 37.422 61.163 1.00 17.89 81 THR A CA 1
ATOM 674 C C . THR A 1 81 ? -3.270 37.003 60.173 1.00 12.05 81 THR A C 1
ATOM 675 O O . THR A 1 81 ? -3.949 37.852 59.569 1.00 15.89 81 THR A O 1
ATOM 679 N N . GLY A 1 82 ? -3.415 35.699 59.990 1.00 13.91 82 GLY A N 1
ATOM 680 C CA . GLY A 1 82 ? -4.355 35.164 59.015 1.00 13.13 82 GLY A CA 1
ATOM 681 C C . GLY A 1 82 ? -3.899 35.225 57.554 1.00 23.48 82 GLY A C 1
ATOM 682 O O . GLY A 1 82 ? -4.560 34.679 56.661 1.00 18.46 82 GLY A O 1
ATOM 683 N N A ARG A 1 83 ? -2.774 35.885 57.309 0.50 19.24 83 ARG A N 1
ATOM 684 N N B ARG A 1 83 ? -2.772 35.875 57.304 0.50 19.22 83 ARG A N 1
ATOM 685 C CA A ARG A 1 83 ? -2.296 36.064 55.943 0.50 17.42 83 ARG A CA 1
ATOM 686 C CA B ARG A 1 83 ? -2.328 36.078 55.930 0.50 17.31 83 ARG A CA 1
ATOM 687 C C A ARG A 1 83 ? -1.655 34.790 55.417 0.50 19.12 83 ARG A C 1
ATOM 688 C C B ARG A 1 83 ? -1.551 34.883 55.389 0.50 19.05 83 ARG A C 1
ATOM 689 O O A ARG A 1 83 ? -1.069 34.013 56.174 0.50 19.29 83 ARG A O 1
ATOM 690 O O B ARG A 1 83 ? -0.795 34.234 56.116 0.50 19.37 83 ARG A O 1
ATOM 705 N N . LYS A 1 84 ? -1.768 34.591 54.105 1.00 16.44 84 LYS A N 1
ATOM 706 C CA . LYS A 1 84 ? -1.108 33.485 53.434 1.00 18.27 84 LYS A CA 1
ATOM 707 C C . LYS A 1 84 ? -0.553 33.961 52.109 1.00 16.96 84 LYS A C 1
ATOM 708 O O . LYS A 1 84 ? -1.059 34.918 51.527 1.00 20.69 84 LYS A O 1
ATOM 714 N N . GLY A 1 85 ? 0.484 33.283 51.632 1.00 16.07 85 GLY A N 1
ATOM 715 C CA . GLY A 1 85 ? 0.986 33.541 50.295 1.00 19.11 85 GLY A CA 1
ATOM 716 C C . GLY A 1 85 ? 0.350 32.485 49.414 1.00 19.86 85 GLY A C 1
ATOM 717 O O . GLY A 1 85 ? 0.328 31.312 49.767 1.00 27.47 85 GLY A O 1
ATOM 718 N N . TYR A 1 86 ? -0.184 32.904 48.277 1.00 13.20 86 TYR A N 1
ATOM 719 C CA . TYR A 1 86 ? -0.850 31.990 47.357 1.00 15.95 86 TYR A CA 1
ATOM 720 C C . TYR A 1 86 ? 0.007 31.919 46.098 1.00 16.97 86 TYR A C 1
ATOM 721 O O . TYR A 1 86 ? 0.162 32.911 45.386 1.00 19.83 86 TYR A O 1
ATOM 730 N N . ILE A 1 87 ? 0.578 30.753 45.832 1.00 16.62 87 ILE A N 1
ATOM 731 C CA . ILE A 1 87 ? 1.486 30.620 44.699 1.00 15.00 87 ILE A CA 1
ATOM 732 C C . ILE A 1 87 ? 0.728 30.269 43.426 1.00 17.15 87 ILE A C 1
ATOM 733 O O . ILE A 1 87 ? -0.211 29.469 43.445 1.00 15.95 87 ILE A O 1
ATOM 738 N N . THR A 1 88 ? 1.133 30.886 42.317 1.00 17.56 88 THR A N 1
ATOM 739 C CA . THR A 1 88 ? 0.344 30.817 41.096 1.00 16.09 88 THR A CA 1
ATOM 740 C C . THR A 1 88 ? 1.195 31.234 39.905 1.00 16.15 88 THR A C 1
ATOM 741 O O . THR A 1 88 ? 2.349 31.631 40.075 1.00 17.49 88 THR A O 1
ATOM 745 N N . ASN A 1 89 ? 0.619 31.146 38.701 1.00 13.22 89 ASN A N 1
ATOM 746 C CA . ASN A 1 89 ? 1.272 31.628 37.502 1.00 15.76 89 ASN A CA 1
ATOM 747 C C . ASN A 1 89 ? 2.650 31.028 37.308 1.00 16.31 89 ASN A C 1
ATOM 748 O O . ASN A 1 89 ? 3.566 31.713 36.873 1.00 16.71 89 ASN A O 1
ATOM 761 N N . TYR A 1 91 ? 5.133 28.761 35.268 1.00 16.72 91 TYR A N 1
ATOM 762 C CA . TYR A 1 91 ? 5.263 28.217 33.924 1.00 15.80 91 TYR A CA 1
ATOM 763 C C . TYR A 1 91 ? 6.741 28.193 33.593 1.00 17.69 91 TYR A C 1
ATOM 764 O O . TYR A 1 91 ? 7.464 29.148 33.873 1.00 20.67 91 TYR A O 1
ATOM 773 N N . THR A 1 92 ? 7.201 27.065 33.069 1.00 18.49 92 THR A N 1
ATOM 774 C CA . THR A 1 92 ? 8.537 26.984 32.513 1.00 17.15 92 THR A CA 1
ATOM 775 C C . THR A 1 92 ? 8.418 26.515 31.051 1.00 22.70 92 THR A C 1
ATOM 776 O O . THR A 1 92 ? 7.681 25.567 30.759 1.00 21.73 92 THR A O 1
ATOM 780 N N . GLU A 1 93 ? 9.135 27.185 30.149 1.00 20.51 93 GLU A N 1
ATOM 781 C CA . GLU A 1 93 ? 9.198 26.796 28.740 1.00 24.65 93 GLU A CA 1
ATOM 782 C C . GLU A 1 93 ? 9.506 25.306 28.658 1.00 23.80 93 GLU A C 1
ATOM 783 O O . GLU A 1 93 ? 10.413 24.832 29.343 1.00 25.55 93 GLU A O 1
ATOM 789 N N . PRO A 1 94 ? 8.737 24.549 27.847 1.00 23.34 94 PRO A N 1
ATOM 790 C CA . PRO A 1 94 ? 8.908 23.091 27.821 1.00 25.08 94 PRO A CA 1
ATOM 791 C C . PRO A 1 94 ? 10.340 22.592 27.597 1.00 21.66 94 PRO A C 1
ATOM 792 O O . PRO A 1 94 ? 10.763 21.686 28.310 1.00 22.41 94 PRO A O 1
ATOM 796 N N . THR A 1 95 ? 11.076 23.166 26.650 1.00 27.62 95 THR A N 1
ATOM 797 C CA . THR A 1 95 ? 12.438 22.704 26.407 1.00 31.01 95 THR A CA 1
ATOM 798 C C . THR A 1 95 ? 13.377 23.045 27.566 1.00 30.69 95 THR A C 1
ATOM 799 O O . THR A 1 95 ? 14.503 22.552 27.621 1.00 28.61 95 THR A O 1
ATOM 803 N N . SER A 1 96 ? 12.911 23.880 28.496 1.00 25.24 96 SER A N 1
ATOM 804 C CA . SER A 1 96 ? 13.710 24.261 29.656 1.00 24.76 96 SER A CA 1
ATOM 805 C C . SER A 1 96 ? 13.303 23.524 30.940 1.00 21.90 96 SER A C 1
ATOM 806 O O . SER A 1 96 ? 13.891 23.743 31.995 1.00 19.76 96 SER A O 1
ATOM 809 N N . ARG A 1 97 ? 12.299 22.660 30.852 1.00 20.36 97 ARG A N 1
ATOM 810 C CA . ARG A 1 97 ? 11.830 21.937 32.030 1.00 25.48 97 ARG A CA 1
ATOM 811 C C . ARG A 1 97 ? 12.822 20.897 32.553 1.00 23.79 97 ARG A C 1
ATOM 812 O O . ARG A 1 97 ? 13.724 20.472 31.833 1.00 22.22 97 ARG A O 1
ATOM 820 N N . GLY A 1 98 ? 12.653 20.497 33.809 1.00 24.54 98 GLY A N 1
ATOM 821 C CA . GLY A 1 98 ? 13.519 19.500 34.426 1.00 21.80 98 GLY A CA 1
ATOM 822 C C . GLY A 1 98 ? 14.927 19.963 34.770 1.00 26.67 98 GLY A C 1
ATOM 823 O O . GLY A 1 98 ? 15.816 19.141 35.005 1.00 31.24 98 GLY A O 1
ATOM 824 N N . ASN A 1 99 ? 15.138 21.277 34.786 1.00 22.87 99 ASN A N 1
ATOM 825 C CA . ASN A 1 99 ? 16.439 21.823 35.144 1.00 23.12 99 ASN A CA 1
ATOM 826 C C . ASN A 1 99 ? 16.431 22.476 36.528 1.00 31.99 99 ASN A C 1
ATOM 827 O O . ASN A 1 99 ? 17.449 22.989 36.991 1.00 28.81 99 ASN A O 1
ATOM 832 N N . GLY A 1 100 ? 15.286 22.423 37.201 1.00 23.82 100 GLY A N 1
ATOM 833 C CA . GLY A 1 100 ? 15.177 22.995 38.533 1.00 24.05 100 GLY A CA 1
ATOM 834 C C . GLY A 1 100 ? 14.739 24.454 38.535 1.00 21.76 100 GLY A C 1
ATOM 835 O O . GLY A 1 100 ? 14.836 25.138 39.559 1.00 21.59 100 GLY A O 1
ATOM 836 N N . ILE A 1 101 ? 14.244 24.938 37.400 1.00 21.38 101 ILE A N 1
ATOM 837 C CA . ILE A 1 101 ? 13.850 26.345 37.322 1.00 20.35 101 ILE A CA 1
ATOM 838 C C . ILE A 1 101 ? 12.660 26.670 38.222 1.00 23.69 101 ILE A C 1
ATOM 839 O O . ILE A 1 101 ? 12.719 27.596 39.030 1.00 22.53 101 ILE A O 1
ATOM 844 N N . ALA A 1 102 ? 11.576 25.916 38.080 1.00 19.53 102 ALA A N 1
ATOM 845 C CA . ALA A 1 102 ? 10.421 26.110 38.948 1.00 18.82 102 ALA A CA 1
ATOM 846 C C . ALA A 1 102 ? 10.795 25.930 40.427 1.00 19.06 102 ALA A C 1
ATOM 847 O O . ALA A 1 102 ? 10.347 26.699 41.274 1.00 18.27 102 ALA A O 1
ATOM 849 N N . THR A 1 103 ? 11.635 24.945 40.735 1.00 18.16 103 THR A N 1
ATOM 850 C CA . THR A 1 103 ? 12.061 24.724 42.130 1.00 21.84 103 THR A CA 1
ATOM 851 C C . THR A 1 103 ? 12.819 25.926 42.708 1.00 18.70 103 THR A C 1
ATOM 852 O O . THR A 1 103 ? 12.578 26.343 43.853 1.00 22.20 103 THR A O 1
ATOM 856 N N . GLY A 1 104 ? 13.721 26.498 41.914 1.00 23.27 104 GLY A N 1
ATOM 857 C CA . GLY A 1 104 ? 14.432 27.700 42.320 1.00 22.54 104 GLY A CA 1
ATOM 858 C C . GLY A 1 104 ? 13.500 28.905 42.421 1.00 21.75 104 GLY A C 1
ATOM 859 O O . GLY A 1 104 ? 13.698 29.779 43.258 1.00 21.78 104 GLY A O 1
ATOM 868 N N . LEU A 1 106 ? 10.383 28.692 43.406 1.00 22.27 106 LEU A N 1
ATOM 869 C CA . LEU A 1 106 ? 9.724 28.490 44.700 1.00 22.38 106 LEU A CA 1
ATOM 870 C C . LEU A 1 106 ? 10.563 29.097 45.829 1.00 21.09 106 LEU A C 1
ATOM 871 O O . LEU A 1 106 ? 10.015 29.696 46.746 1.00 20.96 106 LEU A O 1
ATOM 876 N N . ASP A 1 107 ? 11.891 28.950 45.764 1.00 20.90 107 ASP A N 1
ATOM 877 C CA . ASP A 1 107 ? 12.756 29.560 46.784 1.00 19.37 107 ASP A CA 1
ATOM 878 C C . ASP A 1 107 ? 12.565 31.073 46.813 1.00 17.93 107 ASP A C 1
ATOM 879 O O . ASP A 1 107 ? 12.488 31.674 47.890 1.00 19.95 107 ASP A O 1
ATOM 884 N N . ARG A 1 108 ? 12.506 31.696 45.634 1.00 17.94 108 ARG A N 1
ATOM 885 C CA . ARG A 1 108 ? 12.339 33.144 45.567 1.00 22.46 108 ARG A CA 1
ATOM 886 C C . ARG A 1 108 ? 10.979 33.571 46.108 1.00 26.23 108 ARG A C 1
ATOM 887 O O . ARG A 1 108 ? 10.865 34.614 46.746 1.00 22.33 108 ARG A O 1
ATOM 895 N N . LEU A 1 109 ? 9.947 32.767 45.852 1.00 17.66 109 LEU A N 1
ATOM 896 C CA . LEU A 1 109 ? 8.607 33.108 46.330 1.00 18.80 109 LEU A CA 1
ATOM 897 C C . LEU A 1 109 ? 8.497 32.969 47.842 1.00 21.16 109 LEU A C 1
ATOM 898 O O . LEU A 1 109 ? 7.873 33.789 48.499 1.00 17.73 109 LEU A O 1
ATOM 903 N N . VAL A 1 110 ? 9.108 31.925 48.386 1.00 19.70 110 VAL A N 1
ATOM 904 C CA . VAL A 1 110 ? 9.172 31.757 49.825 1.00 22.37 110 VAL A CA 1
ATOM 905 C C . VAL A 1 110 ? 9.840 32.976 50.450 1.00 22.49 110 VAL A C 1
ATOM 906 O O . VAL A 1 110 ? 9.423 33.459 51.505 1.00 19.61 110 VAL A O 1
ATOM 910 N N . ASN A 1 111 ? 10.868 33.493 49.794 1.00 22.41 111 ASN A N 1
ATOM 911 C CA . ASN A 1 111 ? 11.516 34.694 50.314 1.00 22.38 111 ASN A CA 1
ATOM 912 C C . ASN A 1 111 ? 10.591 35.919 50.323 1.00 20.43 111 ASN A C 1
ATOM 913 O O . ASN A 1 111 ? 10.618 36.710 51.270 1.00 25.13 111 ASN A O 1
ATOM 918 N N . GLU A 1 112 ? 9.767 36.079 49.282 1.00 19.16 112 GLU A N 1
ATOM 919 C CA . GLU A 1 112 ? 8.800 37.185 49.258 1.00 20.07 112 GLU A CA 1
ATOM 920 C C . GLU A 1 112 ? 7.876 37.093 50.465 1.00 18.92 112 GLU A C 1
ATOM 921 O O . GLU A 1 112 ? 7.507 38.104 51.070 1.00 18.06 112 GLU A O 1
ATOM 927 N N . ALA A 1 113 ? 7.489 35.868 50.801 1.00 17.64 113 ALA A N 1
ATOM 928 C CA . ALA A 1 113 ? 6.591 35.632 51.927 1.00 21.39 113 ALA A CA 1
ATOM 929 C C . ALA A 1 113 ? 7.229 36.018 53.263 1.00 20.02 113 ALA A C 1
ATOM 930 O O . ALA A 1 113 ? 6.631 36.721 54.071 1.00 17.25 113 ALA A O 1
ATOM 932 N N . LYS A 1 114 ? 8.451 35.559 53.482 1.00 19.79 114 LYS A N 1
ATOM 933 C CA . LYS A 1 114 ? 9.157 35.829 54.731 1.00 22.61 114 LYS A CA 1
ATOM 934 C C . LYS A 1 114 ? 9.379 37.326 54.924 1.00 20.59 114 LYS A C 1
ATOM 935 O O . LYS A 1 114 ? 9.266 37.837 56.032 1.00 19.90 114 LYS A O 1
ATOM 941 N N . GLU A 1 115 ? 9.696 38.027 53.843 1.00 17.13 115 GLU A N 1
ATOM 942 C CA . GLU A 1 115 ? 9.959 39.467 53.946 1.00 20.29 115 GLU A CA 1
ATOM 943 C C . GLU A 1 115 ? 8.697 40.246 54.346 1.00 21.93 115 GLU A C 1
ATOM 944 O O . GLU A 1 115 ? 8.761 41.403 54.762 1.00 23.73 115 GLU A O 1
ATOM 950 N N . ARG A 1 116 ? 7.551 39.591 54.229 1.00 19.05 116 ARG A N 1
ATOM 951 C CA A ARG A 1 116 ? 6.264 40.185 54.592 0.50 23.12 116 ARG A CA 1
ATOM 952 C CA B ARG A 1 116 ? 6.284 40.203 54.602 0.50 23.07 116 ARG A CA 1
ATOM 953 C C . ARG A 1 116 ? 5.668 39.515 55.823 1.00 22.70 116 ARG A C 1
ATOM 954 O O . ARG A 1 116 ? 4.472 39.647 56.096 1.00 25.06 116 ARG A O 1
ATOM 969 N N . ASN A 1 117 ? 6.501 38.794 56.566 1.00 20.25 117 ASN A N 1
ATOM 970 C CA . ASN A 1 117 ? 6.062 38.110 57.779 1.00 23.08 117 ASN A CA 1
ATOM 971 C C . ASN A 1 117 ? 4.934 37.106 57.549 1.00 27.54 117 ASN A C 1
ATOM 972 O O . ASN A 1 117 ? 3.983 37.009 58.338 1.00 23.18 117 ASN A O 1
ATOM 977 N N . ILE A 1 118 ? 5.053 36.351 56.466 1.00 23.04 118 ILE A N 1
ATOM 978 C CA . ILE A 1 118 ? 4.086 35.306 56.147 1.00 18.21 118 ILE A CA 1
ATOM 979 C C . ILE A 1 118 ? 4.793 33.969 56.207 1.00 24.76 118 ILE A C 1
ATOM 980 O O . ILE A 1 118 ? 5.904 33.823 55.689 1.00 22.22 118 ILE A O 1
ATOM 985 N N . HIS A 1 119 ? 4.165 32.992 56.851 1.00 22.96 119 HIS A N 1
ATOM 986 C CA . HIS A 1 119 ? 4.805 31.693 57.029 1.00 25.51 119 HIS A CA 1
ATOM 987 C C . HIS A 1 119 ? 3.935 30.524 56.588 1.00 21.07 119 HIS A C 1
ATOM 988 O O . HIS A 1 119 ? 4.309 29.367 56.755 1.00 31.72 119 HIS A O 1
ATOM 995 N N . LYS A 1 120 ? 2.779 30.826 56.019 1.00 16.53 120 LYS A N 1
ATOM 996 C CA . LYS A 1 120 ? 1.922 29.787 55.460 1.00 20.76 120 LYS A CA 1
ATOM 997 C C . LYS A 1 120 ? 1.703 30.073 53.978 1.00 21.97 120 LYS A C 1
ATOM 998 O O . LYS A 1 120 ? 1.263 31.163 53.619 1.00 20.92 120 LYS A O 1
ATOM 1004 N N . ILE A 1 121 ? 2.018 29.097 53.129 1.00 17.07 121 ILE A N 1
ATOM 1005 C CA . ILE A 1 121 ? 1.851 29.241 51.683 1.00 19.11 121 ILE A CA 1
ATOM 1006 C C . ILE A 1 121 ? 0.889 28.177 51.189 1.00 22.06 121 ILE A C 1
ATOM 1007 O O . ILE A 1 121 ? 0.838 27.080 51.728 1.00 26.07 121 ILE A O 1
ATOM 1012 N N . CYS A 1 122 ? 0.103 28.499 50.176 1.00 16.02 122 CYS A N 1
ATOM 1013 C CA . CYS A 1 122 ? -0.798 27.500 49.636 1.00 13.59 122 CYS A CA 1
ATOM 1014 C C . CYS A 1 122 ? -0.839 27.664 48.140 1.00 17.93 122 CYS A C 1
ATOM 1015 O O . CYS A 1 122 ? -0.368 28.668 47.616 1.00 18.54 122 CYS A O 1
ATOM 1018 N N . LEU A 1 123 ? -1.371 26.664 47.452 1.00 16.44 123 LEU A N 1
ATOM 1019 C CA . LEU A 1 123 ? -1.483 26.713 45.996 1.00 18.95 123 LEU A CA 1
ATOM 1020 C C . LEU A 1 123 ? -2.441 25.634 45.536 1.00 19.61 123 LEU A C 1
ATOM 1021 O O . LEU A 1 123 ? -2.799 24.741 46.311 1.00 17.03 123 LEU A O 1
ATOM 1026 N N . VAL A 1 124 ? -2.854 25.721 44.275 1.00 18.22 124 VAL A N 1
ATOM 1027 C CA . VAL A 1 124 ? -3.600 24.652 43.632 1.00 21.61 124 VAL A CA 1
ATOM 1028 C C . VAL A 1 124 ? -2.690 2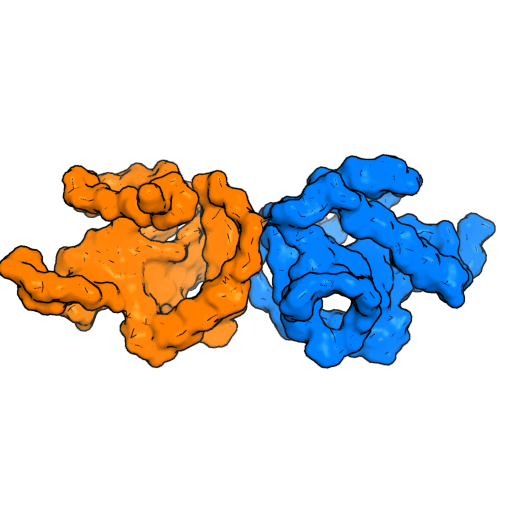3.956 42.619 1.00 19.12 124 VAL A C 1
ATOM 1029 O O . VAL A 1 124 ? -2.201 24.571 41.670 1.00 19.00 124 VAL A O 1
ATOM 1033 N N . ALA A 1 125 ? -2.463 22.668 42.825 1.00 19.00 125 ALA A N 1
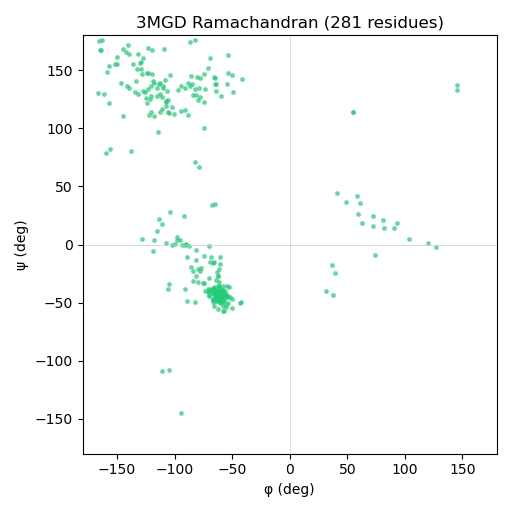ATOM 1034 C CA . ALA A 1 125 ? -1.472 21.949 42.045 1.00 20.28 125 ALA A CA 1
ATOM 1035 C C . ALA A 1 125 ? -2.044 21.457 40.719 1.00 27.27 125 ALA A C 1
ATOM 1036 O O . ALA A 1 125 ? -3.098 20.829 40.681 1.00 29.33 125 ALA A O 1
ATOM 1038 N N . SER A 1 126 ? -1.345 21.763 39.635 1.00 21.97 126 SER A N 1
ATOM 1039 C CA . SER A 1 126 ? -1.664 21.209 38.329 1.00 22.67 126 SER A CA 1
ATOM 1040 C C . SER A 1 126 ? -1.034 19.823 38.225 1.00 21.82 126 SER A C 1
ATOM 1041 O O . SER A 1 126 ? -0.303 19.406 39.130 1.00 21.32 126 SER A O 1
ATOM 1044 N N . LYS A 1 127 ? -1.294 19.118 37.124 1.00 21.14 127 LYS A N 1
ATOM 1045 C CA . LYS A 1 127 ? -0.738 17.774 36.923 1.00 29.50 127 LYS A CA 1
ATOM 1046 C C . LYS A 1 127 ? 0.787 17.759 36.929 1.00 25.32 127 LYS A C 1
ATOM 1047 O O . LYS A 1 127 ? 1.411 16.873 37.522 1.00 26.61 127 LYS A O 1
ATOM 1053 N N . LEU A 1 128 ? 1.381 18.729 36.244 1.00 24.96 128 LEU A N 1
ATOM 1054 C CA . LEU A 1 128 ? 2.831 18.803 36.145 1.00 21.72 128 LEU A CA 1
ATOM 1055 C C . LEU A 1 128 ? 3.431 19.460 37.381 1.00 23.13 128 LEU A C 1
ATOM 1056 O O . LEU A 1 128 ? 4.583 19.210 37.743 1.00 25.16 128 LEU A O 1
ATOM 1061 N N . GLY A 1 129 ? 2.646 20.311 38.023 1.00 23.31 129 GLY A N 1
ATOM 1062 C CA . GLY A 1 129 ? 3.140 21.038 39.165 1.00 19.58 129 GLY A CA 1
ATOM 1063 C C . GLY A 1 129 ? 3.248 20.159 40.381 1.00 22.97 129 GLY A C 1
ATOM 1064 O O . GLY A 1 129 ? 4.149 20.338 41.194 1.00 21.16 129 GLY A O 1
ATOM 1065 N N . ARG A 1 130 ? 2.341 19.191 40.489 1.00 21.21 130 ARG A N 1
ATOM 1066 C CA . ARG A 1 130 ? 2.139 18.449 41.740 1.00 19.38 130 ARG A CA 1
ATOM 1067 C C . ARG A 1 130 ? 3.395 17.772 42.328 1.00 14.09 130 ARG A C 1
ATOM 1068 O O . ARG A 1 130 ? 3.725 18.000 43.492 1.00 18.91 130 ARG A O 1
ATOM 1076 N N . PRO A 1 131 ? 4.098 16.953 41.524 1.00 17.36 131 PRO A N 1
ATOM 1077 C CA . PRO A 1 131 ? 5.337 16.312 41.984 1.00 24.54 131 PRO A CA 1
ATOM 1078 C C . PRO A 1 131 ? 6.422 17.327 42.350 1.00 25.77 131 PRO A C 1
ATOM 1079 O O . PRO A 1 131 ? 7.238 17.057 43.231 1.00 24.54 131 PRO A O 1
ATOM 1083 N N . VAL A 1 132 ? 6.450 18.471 41.670 1.00 21.08 132 VAL A N 1
ATOM 1084 C CA . VAL A 1 132 ? 7.386 19.541 42.032 1.00 22.00 132 VAL A CA 1
ATOM 1085 C C . VAL A 1 132 ? 7.099 20.075 43.432 1.00 25.96 132 VAL A C 1
ATOM 1086 O O . VAL A 1 132 ? 8.008 20.200 44.263 1.00 20.56 132 VAL A O 1
ATOM 1090 N N . TYR A 1 133 ? 5.830 20.385 43.694 1.00 19.95 133 TYR A N 1
ATOM 1091 C CA . TYR A 1 133 ? 5.431 20.913 44.988 1.00 20.77 133 TYR A CA 1
ATOM 1092 C C . TYR A 1 133 ? 5.538 19.850 46.085 1.00 22.55 133 TYR A C 1
ATOM 1093 O O . TYR A 1 133 ? 5.935 20.160 47.204 1.00 20.68 133 TYR A O 1
ATOM 1102 N N . LYS A 1 134 ? 5.190 18.608 45.758 1.00 22.74 134 LYS A N 1
ATOM 1103 C CA . LYS A 1 134 ? 5.334 17.506 46.712 1.00 25.20 134 LYS A CA 1
ATOM 1104 C C . LYS A 1 134 ? 6.797 17.346 47.099 1.00 26.23 134 LYS A C 1
ATOM 1105 O O . LYS A 1 134 ? 7.130 17.231 48.285 1.00 29.26 134 LYS A O 1
ATOM 1111 N N . LYS A 1 135 ? 7.671 17.341 46.096 1.00 19.65 135 LYS A N 1
ATOM 1112 C CA . LYS A 1 135 ? 9.113 17.239 46.342 1.00 22.38 135 LYS A CA 1
ATOM 1113 C C . LYS A 1 135 ? 9.595 18.371 47.242 1.00 26.84 135 LYS A C 1
ATOM 1114 O O . LYS A 1 135 ? 10.450 18.169 48.111 1.00 25.13 135 LYS A O 1
ATOM 1120 N N . TYR A 1 136 ? 8.997 19.549 47.071 1.00 23.62 136 TYR A N 1
ATOM 1121 C CA . TYR A 1 136 ? 9.397 20.746 47.807 1.00 23.43 136 TYR A CA 1
ATOM 1122 C C . TYR A 1 136 ? 8.909 20.783 49.256 1.00 28.26 136 TYR A C 1
ATOM 1123 O O . TYR A 1 136 ? 9.438 21.538 50.067 1.00 32.34 136 TYR A O 1
ATOM 1132 N N . GLY A 1 137 ? 7.878 20.005 49.577 1.00 22.07 137 GLY A N 1
ATOM 1133 C CA . GLY A 1 137 ? 7.371 19.978 50.933 1.00 20.57 137 GLY A CA 1
ATOM 1134 C C . GLY A 1 137 ? 5.922 20.398 51.091 1.00 23.75 137 GLY A C 1
ATOM 1135 O O . GLY A 1 137 ? 5.407 20.433 52.203 1.00 24.69 137 GLY A O 1
ATOM 1136 N N . PHE A 1 138 ? 5.244 20.730 49.997 1.00 22.60 138 PHE A N 1
ATOM 1137 C CA . PHE A 1 138 ? 3.832 21.059 50.133 1.00 23.80 138 PHE A CA 1
ATOM 1138 C C . PHE A 1 138 ? 3.060 19.811 50.563 1.00 27.60 138 PHE A C 1
ATOM 1139 O O . PHE A 1 138 ? 3.384 18.696 50.147 1.00 29.00 138 PHE A O 1
ATOM 1147 N N . GLN A 1 139 ? 2.045 20.004 51.404 1.00 28.19 139 GLN A N 1
ATOM 1148 C CA . GLN A 1 139 ? 1.286 18.893 51.963 1.00 28.26 139 GLN A CA 1
ATOM 1149 C C . GLN A 1 139 ? -0.160 18.829 51.478 1.00 31.98 139 GLN A C 1
ATOM 1150 O O . GLN A 1 139 ? -0.827 19.860 51.378 1.00 26.52 139 GLN A O 1
ATOM 1156 N N . ASP A 1 140 ? -0.621 17.608 51.190 1.00 37.08 140 ASP A N 1
ATOM 1157 C CA . ASP A 1 140 ? -2.036 17.293 50.970 1.00 40.71 140 ASP A CA 1
ATOM 1158 C C . ASP A 1 140 ? -2.929 18.013 51.969 1.00 35.47 140 ASP A C 1
ATOM 1159 O O . ASP A 1 140 ? -2.578 18.134 53.148 1.00 40.91 140 ASP A O 1
ATOM 1164 N N . THR A 1 141 ? -4.097 18.459 51.505 1.00 37.52 141 THR A N 1
ATOM 1165 C CA . THR A 1 141 ? -5.055 19.174 52.354 1.00 45.14 141 THR A CA 1
ATOM 1166 C C . THR A 1 141 ? -6.497 18.720 52.115 1.00 47.11 141 THR A C 1
ATOM 1167 O O . THR A 1 141 ? -7.257 19.395 51.413 1.00 51.48 141 THR A O 1
ATOM 1171 N N . ASP A 1 142 ? -6.875 17.591 52.708 1.00 35.82 142 ASP A N 1
ATOM 1172 C CA . ASP A 1 142 ? -8.224 17.052 52.542 1.00 40.04 142 ASP A CA 1
ATOM 1173 C C . ASP A 1 142 ? -9.330 17.993 53.044 1.00 36.23 142 ASP A C 1
ATOM 1174 O O . ASP A 1 142 ? -10.513 17.757 52.790 1.00 34.12 142 ASP A O 1
ATOM 1179 N N . GLU A 1 143 ? -8.950 19.057 53.749 1.00 28.82 143 GLU A N 1
ATOM 1180 C CA . GLU A 1 143 ? -9.927 19.964 54.326 1.00 32.66 143 GLU A CA 1
ATOM 1181 C C . GLU A 1 143 ? -10.538 20.987 53.356 1.00 24.54 143 GLU A C 1
ATOM 1182 O O . GLU A 1 143 ? -11.593 21.514 53.642 1.00 25.52 143 GLU A O 1
ATOM 1188 N N . TRP A 1 144 ? -9.877 21.281 52.239 1.00 25.58 144 TRP A N 1
ATOM 1189 C CA . TRP A 1 144 ? -10.379 22.301 51.303 1.00 24.93 144 TRP A CA 1
ATOM 1190 C C . TRP A 1 144 ? -11.481 21.755 50.421 1.00 25.95 144 TRP A C 1
ATOM 1191 O O . TRP A 1 144 ? -11.264 20.775 49.712 1.00 27.13 144 TRP A O 1
ATOM 1202 N N . LEU A 1 145 ? -12.638 22.414 50.425 1.00 19.76 145 LEU A N 1
ATOM 1203 C CA . LEU A 1 145 ? -13.774 21.971 49.617 1.00 22.53 145 LEU A CA 1
ATOM 1204 C C . LEU A 1 145 ? -14.304 23.141 48.808 1.00 20.85 145 LEU A C 1
ATOM 1205 O O . LEU A 1 145 ? -14.197 24.289 49.234 1.00 18.02 145 LEU A O 1
ATOM 1210 N N . GLU A 1 146 ? -14.887 22.858 47.649 1.00 18.68 146 GLU A N 1
ATOM 1211 C CA . GLU A 1 146 ? -15.362 23.926 46.788 1.00 20.14 146 GLU A CA 1
ATOM 1212 C C . GLU A 1 146 ? -16.768 23.684 46.249 1.00 21.25 146 GLU A C 1
ATOM 1213 O O . GLU A 1 146 ? -17.125 22.566 45.893 1.00 22.94 146 GLU A O 1
ATOM 1219 N N . LEU A 1 147 ? -17.552 24.754 46.195 1.00 23.05 147 LEU A N 1
ATOM 1220 C CA . LEU A 1 147 ? -18.920 24.709 45.687 1.00 24.19 147 LEU A CA 1
ATOM 1221 C C . LEU A 1 147 ? -18.993 25.548 44.423 1.00 22.52 147 LEU A C 1
ATOM 1222 O O . LEU A 1 147 ? -18.572 26.706 44.409 1.00 22.24 147 LEU A O 1
ATOM 1227 N N . ASN A 1 148 ? -19.511 24.956 43.358 1.00 22.21 148 ASN A N 1
ATOM 1228 C CA . ASN A 1 148 ? -19.756 25.684 42.120 1.00 26.53 148 ASN A CA 1
ATOM 1229 C C . ASN A 1 148 ? -21.231 26.046 42.017 1.00 27.79 148 ASN A C 1
ATOM 1230 O O . ASN A 1 148 ? -22.083 25.166 41.856 1.00 29.66 148 ASN A O 1
ATOM 1235 N N . LEU A 1 149 ? -21.532 27.335 42.101 1.00 19.61 149 LEU A N 1
ATOM 1236 C CA . LEU A 1 149 ? -22.923 27.788 42.180 1.00 23.77 149 LEU A CA 1
ATOM 1237 C C . LEU A 1 149 ? -23.750 27.537 40.91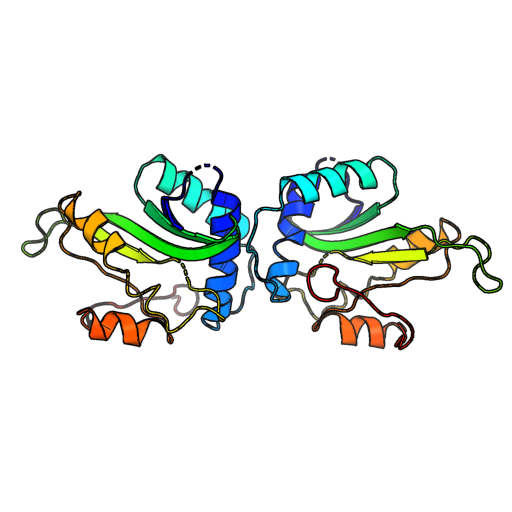7 1.00 33.35 149 LEU A C 1
ATOM 1238 O O . LEU A 1 149 ? -24.980 27.609 40.955 1.00 34.13 149 LEU A O 1
ATOM 1243 N N . LEU A 1 150 ? -23.082 27.248 39.805 1.00 31.62 150 LEU A N 1
ATOM 1244 C CA . LEU A 1 150 ? -23.787 26.851 38.586 1.00 30.40 150 LEU A CA 1
ATOM 1245 C C . LEU A 1 150 ? -24.181 25.365 38.604 1.00 35.29 150 LEU A C 1
ATOM 1246 O O . LEU A 1 150 ? -24.992 24.929 37.790 1.00 42.14 150 LEU A O 1
ATOM 1251 N N . GLU A 1 151 ? -23.611 24.602 39.538 1.00 36.47 151 GLU A N 1
ATOM 1252 C CA . GLU A 1 151 ? -23.811 23.146 39.612 1.00 39.50 151 GLU A CA 1
ATOM 1253 C C . GLU A 1 151 ? -24.750 22.670 40.725 1.00 40.36 151 GLU A C 1
ATOM 1254 O O . GLU A 1 151 ? -25.447 21.671 40.567 1.00 32.58 151 GLU A O 1
ATOM 1260 N N . HIS A 1 152 ? -24.743 23.356 41.863 1.00 46.14 152 HIS A N 1
ATOM 1261 C CA . HIS A 1 152 ? -25.557 22.913 42.992 1.00 55.44 152 HIS A CA 1
ATOM 1262 C C . HIS A 1 152 ? -26.481 24.003 43.515 1.00 65.62 152 HIS A C 1
ATOM 1263 O O . HIS A 1 152 ? -26.056 25.138 43.751 1.00 61.45 152 HIS A O 1
ATOM 1270 N N . HIS A 1 153 ? -27.747 23.631 43.688 1.00 77.10 153 HIS A N 1
ATOM 1271 C CA . HIS A 1 153 ? -28.777 24.527 44.197 1.00 88.08 153 HIS A CA 1
ATOM 1272 C C . HIS A 1 153 ? -30.049 23.763 44.555 1.00 91.52 153 HIS A C 1
ATOM 1273 O O . HIS A 1 153 ? -30.912 23.538 43.705 1.00 93.37 153 HIS A O 1
ATOM 1296 N N . ASN B 1 3 ? -25.277 29.418 17.593 1.00 26.52 3 ASN B N 1
ATOM 1297 C CA . ASN B 1 3 ? -25.238 30.356 16.480 1.00 32.35 3 ASN B CA 1
ATOM 1298 C C . ASN B 1 3 ? -23.871 30.312 15.838 1.00 31.22 3 ASN B C 1
ATOM 1299 O O . ASN B 1 3 ? -22.875 30.002 16.503 1.00 30.38 3 ASN B O 1
ATOM 1304 N N . TYR B 1 4 ? -23.843 30.622 14.548 1.00 30.54 4 TYR B N 1
ATOM 1305 C CA . TYR B 1 4 ? -22.632 30.582 13.743 1.00 31.17 4 TYR B CA 1
ATOM 1306 C C . TYR B 1 4 ? -22.354 31.981 13.224 1.00 30.21 4 TYR B C 1
ATOM 1307 O O . TYR B 1 4 ? -23.280 32.702 12.854 1.00 29.93 4 TYR B O 1
ATOM 1316 N N . ARG B 1 5 ? -21.081 32.368 13.192 1.00 24.38 5 ARG B N 1
ATOM 1317 C CA . ARG B 1 5 ? -20.718 33.705 12.733 1.00 23.19 5 ARG B CA 1
ATOM 1318 C C . ARG B 1 5 ? -19.276 33.706 12.270 1.00 26.10 5 ARG B C 1
ATOM 1319 O O . ARG B 1 5 ? -18.470 32.888 12.731 1.00 25.92 5 ARG B O 1
ATOM 1327 N N . LYS B 1 6 ? -18.951 34.616 11.356 1.00 29.60 6 LYS B N 1
ATOM 1328 C CA . LYS B 1 6 ? -17.573 34.806 10.923 1.00 24.39 6 LYS B CA 1
ATOM 1329 C C . LYS B 1 6 ? -16.791 35.624 11.940 1.00 28.87 6 LYS B C 1
ATOM 1330 O O . LYS B 1 6 ? -17.275 36.628 12.453 1.00 32.66 6 LYS B O 1
ATOM 1336 N N . ALA B 1 7 ? -15.581 35.173 12.241 1.00 21.69 7 ALA B N 1
ATOM 1337 C CA . ALA B 1 7 ? -14.733 35.842 13.207 1.00 27.42 7 ALA B CA 1
ATOM 1338 C C . ALA B 1 7 ? -14.342 37.218 12.701 1.00 29.47 7 ALA B C 1
ATOM 1339 O O . ALA B 1 7 ? -14.037 37.395 11.511 1.00 26.28 7 ALA B O 1
ATOM 1341 N N . ASP B 1 8 ? -14.371 38.184 13.618 1.00 24.82 8 ASP B N 1
ATOM 1342 C CA . ASP B 1 8 ? -13.934 39.549 13.361 1.00 29.09 8 ASP B CA 1
ATOM 1343 C C . ASP B 1 8 ? -12.580 39.772 14.027 1.00 30.85 8 ASP B C 1
ATOM 1344 O O . ASP B 1 8 ? -12.087 38.911 14.760 1.00 25.93 8 ASP B O 1
ATOM 1357 N N . LYS B 1 10 ? -11.793 41.420 16.521 1.00 22.25 10 LYS B N 1
ATOM 1358 C CA . LYS B 1 10 ? -11.877 41.395 17.978 1.00 24.64 10 LYS B CA 1
ATOM 1359 C C . LYS B 1 10 ? -11.720 39.978 18.530 1.00 29.93 10 LYS B C 1
ATOM 1360 O O . LYS B 1 10 ? -11.418 39.794 19.710 1.00 28.90 10 LYS B O 1
ATOM 1366 N N . ASP B 1 11 ? -11.905 38.980 17.665 1.00 27.78 11 ASP B N 1
ATOM 1367 C CA . ASP B 1 11 ? -11.919 37.573 18.077 1.00 27.83 11 ASP B CA 1
ATOM 1368 C C . ASP B 1 11 ? -10.554 36.919 18.009 1.00 23.28 11 ASP B C 1
ATOM 1369 O O . ASP B 1 11 ? -10.409 35.742 18.300 1.00 23.60 11 ASP B O 1
ATOM 1374 N N . ILE B 1 12 ? -9.546 37.664 17.596 1.00 21.76 12 ILE B N 1
ATOM 1375 C CA . ILE B 1 12 ? -8.255 37.042 17.355 1.00 25.21 12 ILE B CA 1
ATOM 1376 C C . ILE B 1 12 ? -7.702 36.336 18.588 1.00 26.02 12 ILE B C 1
ATOM 1377 O O . ILE B 1 12 ? -7.200 35.214 18.511 1.00 21.37 12 ILE B O 1
ATOM 1382 N N . SER B 1 13 ? -7.811 36.977 19.742 1.00 29.91 13 SER B N 1
ATOM 1383 C CA . SER B 1 13 ? -7.301 36.352 20.953 1.00 27.71 13 SER B CA 1
ATOM 1384 C C . SER B 1 13 ? -7.896 34.955 21.169 1.00 21.29 13 SER B C 1
ATOM 1385 O O . SER B 1 13 ? -7.188 33.998 21.496 1.00 20.89 13 SER B O 1
ATOM 1388 N N . LEU B 1 14 ? -9.207 34.853 20.965 1.00 17.35 14 LEU B N 1
ATOM 1389 C CA . LEU B 1 14 ? -9.941 33.593 21.032 1.00 21.61 14 LEU B CA 1
ATOM 1390 C C . LEU B 1 14 ? -9.407 32.574 20.017 1.00 22.00 14 LEU B C 1
ATOM 1391 O O . LEU B 1 14 ? -9.122 31.418 20.346 1.00 21.36 14 LEU B O 1
ATOM 1396 N N . LEU B 1 15 ? -9.288 33.012 18.769 1.00 24.66 15 LEU B N 1
ATOM 1397 C CA . LEU B 1 15 ? -8.842 32.140 17.692 1.00 19.83 15 LEU B CA 1
ATOM 1398 C C . LEU B 1 15 ? -7.450 31.591 17.972 1.00 23.32 15 LEU B C 1
ATOM 1399 O O . LEU B 1 15 ? -7.158 30.431 17.674 1.00 20.00 15 LEU B O 1
ATOM 1404 N N . VAL B 1 16 ? -6.581 32.432 18.526 1.00 20.15 16 VAL B N 1
ATOM 1405 C CA . VAL B 1 16 ? -5.230 31.998 18.845 1.00 18.82 16 VAL B CA 1
ATOM 1406 C C . VAL B 1 16 ? -5.220 30.898 19.910 1.00 23.64 16 VAL B C 1
ATOM 1407 O O . VAL B 1 16 ? -4.511 29.893 19.780 1.00 19.26 16 VAL B O 1
ATOM 1411 N N . SER B 1 17 ? -5.985 31.105 20.979 1.00 22.94 17 SER B N 1
ATOM 1412 C CA . SER B 1 17 ? -6.029 30.137 22.075 1.00 24.43 17 SER B CA 1
ATOM 1413 C C . SER B 1 17 ? -6.668 28.819 21.658 1.00 20.37 17 SER B C 1
ATOM 1414 O O . SER B 1 17 ? -6.168 27.737 21.992 1.00 23.30 17 SER B O 1
ATOM 1417 N N . ILE B 1 18 ? -7.763 28.896 20.911 1.00 21.25 18 ILE B N 1
ATOM 1418 C CA . ILE B 1 18 ? -8.418 27.674 20.469 1.00 22.06 18 ILE B CA 1
ATOM 1419 C C . ILE B 1 18 ? -7.546 26.878 19.495 1.00 22.63 18 ILE B C 1
ATOM 1420 O O . ILE B 1 18 ? -7.559 25.652 19.528 1.00 23.40 18 ILE B O 1
ATOM 1425 N N . ARG B 1 19 ? -6.816 27.558 18.612 1.00 21.67 19 ARG B N 1
ATOM 1426 C CA . ARG B 1 19 ? -5.927 26.830 17.710 1.00 16.90 19 ARG B CA 1
ATOM 1427 C C . ARG B 1 19 ? -4.899 26.013 18.499 1.00 19.77 19 ARG B C 1
ATOM 1428 O O . ARG B 1 19 ? -4.620 24.873 18.157 1.00 21.67 19 ARG B O 1
ATOM 1436 N N . LYS B 1 20 ? -4.332 26.586 19.555 1.00 28.02 20 LYS B N 1
ATOM 1437 C CA . LYS B 1 20 ? -3.356 25.827 20.337 1.00 31.65 20 LYS B CA 1
ATOM 1438 C C . LYS B 1 20 ? -3.992 24.613 20.989 1.00 34.37 20 LYS B C 1
ATOM 1439 O O . LYS B 1 20 ? -3.403 23.526 21.015 1.00 30.94 20 LYS B O 1
ATOM 1445 N N . ARG B 1 21 ? -5.200 24.805 21.513 1.00 29.51 21 ARG B N 1
ATOM 1446 C CA . ARG B 1 21 ? -5.980 23.715 22.084 1.00 30.26 21 ARG B CA 1
ATOM 1447 C C . ARG B 1 21 ? -6.191 22.650 21.013 1.00 30.94 21 ARG B C 1
ATOM 1448 O O . ARG B 1 21 ? -6.033 21.451 21.263 1.00 26.01 21 ARG B O 1
ATOM 1456 N N . GLN B 1 22 ? -6.521 23.098 19.804 1.00 22.06 22 GLN B N 1
ATOM 1457 C CA . GLN B 1 22 ? -6.750 22.195 18.687 1.00 22.00 22 GLN B CA 1
ATOM 1458 C C . GLN B 1 22 ? -5.530 21.327 18.398 1.00 17.54 22 GLN B C 1
ATOM 1459 O O . GLN B 1 22 ? -5.640 20.104 18.309 1.00 26.82 22 GLN B O 1
ATOM 1465 N N . LEU B 1 23 ? -4.378 21.967 18.220 1.00 20.54 23 LEU B N 1
ATOM 1466 C CA . LEU B 1 23 ? -3.161 21.253 17.857 1.00 27.50 23 LEU B CA 1
ATOM 1467 C C . LEU B 1 23 ? -2.797 20.247 18.948 1.00 33.84 23 LEU B C 1
ATOM 1468 O O . LEU B 1 23 ? -2.457 19.096 18.668 1.00 30.16 23 LEU B O 1
ATOM 1473 N N . ILE B 1 24 ? -2.877 20.680 20.199 1.00 30.71 24 ILE B N 1
ATOM 1474 C CA . ILE B 1 24 ? -2.664 19.754 21.301 1.00 24.59 24 ILE B CA 1
ATOM 1475 C C . ILE B 1 24 ? -3.580 18.551 21.170 1.00 36.82 24 ILE B C 1
ATOM 1476 O O . ILE B 1 24 ? -3.138 17.410 21.322 1.00 42.09 24 ILE B O 1
ATOM 1481 N N . ASP B 1 25 ? -4.850 18.798 20.865 1.00 31.93 25 ASP B N 1
ATOM 1482 C CA . ASP B 1 25 ? -5.806 17.708 20.698 1.00 34.26 25 ASP B CA 1
ATOM 1483 C C . ASP B 1 25 ? -5.444 16.756 19.557 1.00 35.85 25 ASP B C 1
ATOM 1484 O O . ASP B 1 25 ? -5.909 15.619 19.528 1.00 37.37 25 ASP B O 1
ATOM 1489 N N . GLU B 1 26 ? -4.625 17.226 18.616 1.00 39.45 26 GLU B N 1
ATOM 1490 C CA . GLU B 1 26 ? -4.192 16.395 17.498 1.00 38.26 26 GLU B CA 1
ATOM 1491 C C . GLU B 1 26 ? -3.032 15.501 17.916 1.00 41.20 26 GLU B C 1
ATOM 1492 O O . GLU B 1 26 ? -2.560 14.675 17.134 1.00 35.82 26 GLU B O 1
ATOM 1498 N N . GLY B 1 27 ? -2.563 15.684 19.145 1.00 43.97 27 GLY B N 1
ATOM 1499 C CA . GLY B 1 27 ? -1.476 14.877 19.671 1.00 45.05 27 GLY B CA 1
ATOM 1500 C C . GLY B 1 27 ? -0.119 15.516 19.467 1.00 41.11 27 GLY B C 1
ATOM 1501 O O . GLY B 1 27 ? 0.914 14.852 19.542 1.00 40.05 27 GLY B O 1
ATOM 1502 N N . ILE B 1 28 ? -0.120 16.817 19.212 1.00 39.33 28 ILE B N 1
ATOM 1503 C CA . ILE B 1 28 ? 1.117 17.555 19.013 1.00 43.46 28 ILE B CA 1
ATOM 1504 C C . ILE B 1 28 ? 1.584 18.203 20.313 1.00 48.74 28 ILE B C 1
ATOM 1505 O O . ILE B 1 28 ? 0.781 18.789 21.043 1.00 51.28 28 ILE B O 1
ATOM 1510 N N . GLU B 1 29 ? 2.880 18.112 20.597 1.00 42.02 29 GLU B N 1
ATOM 1511 C CA . GLU B 1 29 ? 3.437 18.742 21.792 1.00 44.20 29 GLU B CA 1
ATOM 1512 C C . GLU B 1 29 ? 3.707 20.227 21.578 1.00 44.32 29 GLU B C 1
ATOM 1513 O O . GLU B 1 29 ? 4.356 20.607 20.608 1.00 45.21 29 GLU B O 1
ATOM 1519 N N . PRO B 1 30 ? 3.205 21.074 22.495 1.00 36.07 30 PRO B N 1
ATOM 1520 C CA . PRO B 1 30 ? 3.314 22.537 22.459 1.00 41.47 30 PRO B CA 1
ATOM 1521 C C . PRO B 1 30 ? 4.648 23.081 23.005 1.00 45.31 30 PRO B C 1
ATOM 1522 O O . PRO B 1 30 ? 4.645 23.701 24.070 1.00 46.92 30 PRO B O 1
ATOM 1526 N N . ASN B 1 31 ? 5.755 22.896 22.286 1.00 45.52 31 ASN B N 1
ATOM 1527 C CA . ASN B 1 31 ? 7.061 23.300 22.818 1.00 42.05 31 ASN B CA 1
ATOM 1528 C C . ASN B 1 31 ? 7.706 24.570 22.282 1.00 43.32 31 ASN B C 1
ATOM 1529 O O . ASN B 1 31 ? 8.931 24.695 22.303 1.00 50.68 31 ASN B O 1
ATOM 1534 N N . ILE B 1 32 ? 6.899 25.519 21.828 1.00 31.97 32 ILE B N 1
ATOM 1535 C CA . ILE B 1 32 ? 7.435 26.822 21.470 1.00 26.89 32 ILE B CA 1
ATOM 1536 C C . ILE B 1 32 ? 6.312 27.813 21.507 1.00 29.58 32 ILE B C 1
ATOM 1537 O O . ILE B 1 32 ? 5.164 27.461 21.230 1.00 41.74 32 ILE B O 1
ATOM 1542 N N . ASP B 1 33 ? 6.636 29.049 21.858 1.00 24.81 33 ASP B N 1
ATOM 1543 C CA . ASP B 1 33 ? 5.630 30.085 21.904 1.00 37.80 33 ASP B CA 1
ATOM 1544 C C . ASP B 1 33 ? 5.294 30.477 20.471 1.00 45.46 33 ASP B C 1
ATOM 1545 O O . ASP B 1 33 ? 6.044 31.220 19.828 1.00 51.22 33 ASP B O 1
ATOM 1550 N N . ILE B 1 34 ? 4.183 29.952 19.962 1.00 31.44 34 ILE B N 1
ATOM 1551 C CA . ILE B 1 34 ? 3.694 30.367 18.658 1.00 33.11 34 ILE B CA 1
ATOM 1552 C C . ILE B 1 34 ? 2.653 31.449 18.847 1.00 37.22 34 ILE B C 1
ATOM 1553 O O . ILE B 1 34 ? 2.051 31.928 17.890 1.00 34.88 34 ILE B O 1
ATOM 1558 N N . ASP B 1 35 ? 2.453 31.855 20.096 1.00 34.78 35 ASP B N 1
ATOM 1559 C CA . ASP B 1 35 ? 1.437 32.849 20.390 1.00 34.13 35 ASP B CA 1
ATOM 1560 C C . ASP B 1 35 ? 1.638 34.121 19.576 1.00 23.84 35 ASP B C 1
ATOM 1561 O O . ASP B 1 35 ? 0.692 34.719 19.081 1.00 30.34 35 ASP B O 1
ATOM 1566 N N . LYS B 1 36 ? 2.879 34.560 19.459 1.00 26.47 36 LYS B N 1
ATOM 1567 C CA . LYS B 1 36 ? 3.139 35.824 18.784 1.00 20.25 36 LYS B CA 1
ATOM 1568 C C . LYS B 1 36 ? 2.960 35.656 17.267 1.00 26.21 36 LYS B C 1
ATOM 1569 O O . LYS B 1 36 ? 2.416 36.521 16.574 1.00 25.27 36 LYS B O 1
ATOM 1575 N N . GLU B 1 37 ? 3.429 34.527 16.767 1.00 27.35 37 GLU B N 1
ATOM 1576 C CA . GLU B 1 37 ? 3.332 34.228 15.340 1.00 30.00 37 GLU B CA 1
ATOM 1577 C C . GLU B 1 37 ? 1.870 34.033 14.913 1.00 23.64 37 GLU B C 1
ATOM 1578 O O . GLU B 1 37 ? 1.423 34.611 13.918 1.00 27.97 37 GLU B O 1
ATOM 1584 N N . LEU B 1 38 ? 1.128 33.234 15.679 1.00 29.45 38 LEU B N 1
ATOM 1585 C CA . LEU B 1 38 ? -0.302 33.030 15.423 1.00 26.97 38 LEU B CA 1
ATOM 1586 C C . LEU B 1 38 ? -1.082 34.345 15.401 1.00 26.42 38 LEU B C 1
ATOM 1587 O O . LEU B 1 38 ? -1.941 34.566 14.551 1.00 23.27 38 LEU B O 1
ATOM 1592 N N . THR B 1 39 ? -0.722 35.135 16.270 1.00 28.97 39 THR B N 1
ATOM 1593 C CA . THR B 1 39 ? -1.397 36.425 16.371 1.00 24.43 39 THR B CA 1
ATOM 1594 C C . THR B 1 39 ? -1.124 37.300 15.152 1.00 25.97 39 THR B C 1
ATOM 1595 O O . THR B 1 39 ? -2.030 37.942 14.625 1.00 30.64 39 THR B O 1
ATOM 1599 N N . ARG B 1 40 ? 0.042 37.404 14.741 1.00 27.98 40 ARG B N 1
ATOM 1600 C CA . ARG B 1 40 ? 0.419 38.069 13.496 1.00 29.07 40 ARG B CA 1
ATOM 1601 C C . ARG B 1 40 ? -0.333 37.481 12.296 1.00 25.10 40 ARG B C 1
ATOM 1602 O O . ARG B 1 40 ? -0.916 38.216 11.501 1.00 30.89 40 ARG B O 1
ATOM 1610 N N . TYR B 1 41 ? -0.291 36.157 12.169 1.00 27.70 41 TYR B N 1
ATOM 1611 C CA . TYR B 1 41 ? -0.999 35.441 11.095 1.00 22.54 41 TYR B CA 1
ATOM 1612 C C . TYR B 1 41 ? -2.477 35.852 10.971 1.00 19.68 41 TYR B C 1
ATOM 1613 O O . TYR B 1 41 ? -2.933 36.267 9.909 1.00 23.92 41 TYR B O 1
ATOM 1622 N N . PHE B 1 42 ? -3.215 35.746 12.073 1.00 23.00 42 PHE B N 1
ATOM 1623 C CA . PHE B 1 42 ? -4.624 36.127 12.092 1.00 24.25 42 PHE B CA 1
ATOM 1624 C C . PHE B 1 42 ? -4.868 37.602 11.727 1.00 23.35 42 PHE B C 1
ATOM 1625 O O . PHE B 1 42 ? -5.695 37.908 10.861 1.00 25.24 42 PHE B O 1
ATOM 1633 N N . ASN B 1 43 ? -4.144 38.524 12.352 1.00 25.45 43 ASN B N 1
ATOM 1634 C CA . ASN B 1 43 ? -4.308 39.935 11.981 1.00 26.26 43 ASN B CA 1
ATOM 1635 C C . ASN B 1 43 ? -4.048 40.167 10.498 1.00 29.26 43 ASN B C 1
ATOM 1636 O O . ASN B 1 43 ? -4.831 40.820 9.809 1.00 31.41 43 ASN B O 1
ATOM 1641 N N . ASN B 1 44 ? -2.939 39.634 10.000 1.00 29.67 44 ASN B N 1
ATOM 1642 C CA . ASN B 1 44 ? -2.631 39.762 8.579 1.00 24.34 44 ASN B CA 1
ATOM 1643 C C . ASN B 1 44 ? -3.724 39.206 7.670 1.00 28.49 44 ASN B C 1
ATOM 1644 O O . ASN B 1 44 ? -4.267 39.922 6.831 1.00 28.35 44 ASN B O 1
ATOM 1649 N N . LYS B 1 45 ? -4.052 37.931 7.857 1.00 29.00 45 LYS B N 1
ATOM 1650 C CA . LYS B 1 45 ? -4.950 37.233 6.944 1.00 24.51 45 LYS B CA 1
ATOM 1651 C C . LYS B 1 45 ? -6.415 37.688 7.047 1.00 23.80 45 LYS B C 1
ATOM 1652 O O . LYS B 1 45 ? -7.098 37.811 6.040 1.00 23.59 45 LYS B O 1
ATOM 1658 N N . LEU B 1 46 ? -6.905 37.919 8.256 1.00 27.03 46 LEU B N 1
ATOM 1659 C CA . LEU B 1 46 ? -8.275 38.419 8.405 1.00 27.61 46 LEU B CA 1
ATOM 1660 C C . LEU B 1 46 ? -8.431 39.802 7.783 1.00 25.94 46 LEU B C 1
ATOM 1661 O O . LEU B 1 46 ? -9.390 40.065 7.060 1.00 25.18 46 LEU B O 1
ATOM 1666 N N . ALA B 1 47 ? -7.471 40.678 8.063 1.00 28.49 47 ALA B N 1
ATOM 1667 C CA . ALA B 1 47 ? -7.521 42.069 7.605 1.00 33.72 47 ALA B CA 1
ATOM 1668 C C . ALA B 1 47 ? -7.523 42.179 6.086 1.00 39.33 47 ALA B C 1
ATOM 1669 O O . ALA B 1 47 ? -8.182 43.053 5.506 1.00 40.90 47 ALA B O 1
ATOM 1671 N N . ASN B 1 48 ? -6.789 41.282 5.441 1.00 34.57 48 ASN B N 1
ATOM 1672 C CA . ASN B 1 48 ? -6.668 41.297 3.992 1.00 28.61 48 ASN B CA 1
ATOM 1673 C C . ASN B 1 48 ? -7.619 40.309 3.314 1.00 26.64 48 ASN B C 1
ATOM 1674 O O . ASN B 1 48 ? -7.558 40.106 2.101 1.00 33.69 48 ASN B O 1
ATOM 1679 N N . ASN B 1 49 ? -8.497 39.700 4.104 1.00 27.94 49 ASN B N 1
ATOM 1680 C CA . ASN B 1 49 ? -9.522 38.800 3.572 1.00 28.30 49 ASN B CA 1
ATOM 1681 C C . ASN B 1 49 ? -8.892 37.603 2.862 1.00 28.78 49 ASN B C 1
ATOM 1682 O O . ASN B 1 49 ? -9.395 37.129 1.836 1.00 28.71 49 ASN B O 1
ATOM 1687 N N . LEU B 1 50 ? -7.771 37.143 3.408 1.00 23.46 50 LEU B N 1
ATOM 1688 C CA . LEU B 1 50 ? -7.096 35.952 2.905 1.00 24.24 50 LEU B CA 1
ATOM 1689 C C . LEU B 1 50 ? -7.424 34.722 3.762 1.00 24.41 50 LEU B C 1
ATOM 1690 O O . LEU B 1 50 ? -6.947 33.620 3.491 1.00 23.78 50 LEU B O 1
ATOM 1695 N N . LEU B 1 51 ? -8.251 34.926 4.783 1.00 24.53 51 LEU B N 1
ATOM 1696 C CA . LEU B 1 51 ? -8.718 33.849 5.655 1.00 19.02 51 LEU B CA 1
ATOM 1697 C C . LEU B 1 51 ? -10.138 34.170 6.098 1.00 22.19 51 LEU B C 1
ATOM 1698 O O . LEU B 1 51 ? -10.446 35.310 6.419 1.00 24.59 51 LEU B O 1
ATOM 1703 N N . VAL B 1 52 ? -10.994 33.161 6.126 1.00 24.87 52 VAL B N 1
ATOM 1704 C CA . VAL B 1 52 ? -12.306 33.293 6.746 1.00 23.26 52 VAL B CA 1
ATOM 1705 C C . VAL B 1 52 ? -12.412 32.189 7.781 1.00 18.58 52 VAL B C 1
ATOM 1706 O O . VAL B 1 52 ? -12.188 31.027 7.467 1.00 19.97 52 VAL B O 1
ATOM 1710 N N . GLU B 1 53 ? -12.719 32.559 9.017 1.00 20.93 53 GLU B N 1
ATOM 1711 C CA . GLU B 1 53 ? -12.866 31.565 10.075 1.00 16.43 53 GLU B CA 1
ATOM 1712 C C . GLU B 1 53 ? -14.253 31.653 10.709 1.00 20.26 53 GLU B C 1
ATOM 1713 O O . GLU B 1 53 ? -14.590 32.633 11.377 1.00 18.62 53 GLU B O 1
ATOM 1719 N N . TRP B 1 54 ? -15.049 30.620 10.473 1.00 16.77 54 TRP B N 1
ATOM 1720 C CA . TRP B 1 54 ? -16.361 30.474 11.087 1.00 18.62 54 TRP B CA 1
ATOM 1721 C C . TRP B 1 54 ? -16.285 29.993 12.535 1.00 24.63 54 TRP B C 1
ATOM 1722 O O . TRP B 1 54 ? -15.432 29.171 12.907 1.00 20.90 54 TRP B O 1
ATOM 1733 N N . ILE B 1 55 ? -17.192 30.522 13.349 1.00 20.60 55 ILE B N 1
ATOM 1734 C CA . ILE B 1 55 ? -17.286 30.177 14.757 1.00 26.49 55 ILE B CA 1
ATOM 1735 C C . ILE B 1 55 ? -18.664 29.604 15.047 1.00 28.59 55 ILE B C 1
ATOM 1736 O O . ILE B 1 55 ? -19.664 30.120 14.560 1.00 28.28 55 ILE B O 1
ATOM 1741 N N . ALA B 1 56 ? -18.704 28.520 15.815 1.00 27.22 56 ALA B N 1
ATOM 1742 C CA . ALA B 1 56 ? -19.955 28.007 16.361 1.00 24.03 56 ALA B CA 1
ATOM 1743 C C . ALA B 1 56 ? -19.929 28.359 17.829 1.00 28.83 56 ALA B C 1
ATOM 1744 O O . ALA B 1 56 ? -18.930 28.117 18.508 1.00 26.18 56 ALA B O 1
ATOM 1746 N N . GLU B 1 57 ? -21.031 28.924 18.313 1.00 26.96 57 GLU B N 1
ATOM 1747 C CA . GLU B 1 57 ? -21.082 29.544 19.626 1.00 33.06 57 GLU B CA 1
ATOM 1748 C C . GLU B 1 57 ? -22.358 29.142 20.353 1.00 35.02 57 GLU B C 1
ATOM 1749 O O . GLU B 1 57 ? -23.356 28.813 19.724 1.00 31.62 57 GLU B O 1
ATOM 1755 N N . GLU B 1 58 ? -22.322 29.185 21.677 1.00 36.79 58 GLU B N 1
ATOM 1756 C CA . GLU B 1 58 ? -23.546 29.094 22.467 1.00 44.55 58 GLU B CA 1
ATOM 1757 C C . GLU B 1 58 ? -23.309 29.721 23.828 1.00 44.70 58 GLU B C 1
ATOM 1758 O O . GLU B 1 58 ? -22.410 29.304 24.554 1.00 44.03 58 GLU B O 1
ATOM 1764 N N . ASN B 1 59 ? -24.115 30.727 24.162 1.00 46.27 59 ASN B N 1
ATOM 1765 C CA . ASN B 1 59 ? -23.908 31.521 25.372 1.00 47.37 59 ASN B CA 1
ATOM 1766 C C . ASN B 1 59 ? -22.705 32.439 25.218 1.00 42.25 59 ASN B C 1
ATOM 1767 O O . ASN B 1 59 ? -22.099 32.840 26.208 1.00 39.66 59 ASN B O 1
ATOM 1772 N N . ASN B 1 60 ? -22.362 32.770 23.974 1.00 44.00 60 ASN B N 1
ATOM 1773 C CA . ASN B 1 60 ? -21.132 33.508 23.685 1.00 42.84 60 ASN B CA 1
ATOM 1774 C C . ASN B 1 60 ? -19.899 32.709 24.095 1.00 41.57 60 ASN B C 1
ATOM 1775 O O . ASN B 1 60 ? -18.812 33.264 24.256 1.00 42.34 60 ASN B O 1
ATOM 1780 N N . GLN B 1 61 ? -20.088 31.402 24.263 1.00 35.12 61 GLN B N 1
ATOM 1781 C CA . GLN B 1 61 ? -19.002 30.470 24.554 1.00 29.67 61 GLN B CA 1
ATOM 1782 C C . GLN B 1 61 ? -18.710 29.671 23.291 1.00 29.47 61 GLN B C 1
ATOM 1783 O O . GLN B 1 61 ? -19.600 29.054 22.722 1.00 27.22 61 GLN B O 1
ATOM 1789 N N . ILE B 1 62 ? -17.471 29.690 22.830 1.00 29.88 62 ILE B N 1
ATOM 1790 C CA . ILE B 1 62 ? -17.180 29.051 21.554 1.00 29.93 62 ILE B CA 1
ATOM 1791 C C . ILE B 1 62 ? -17.180 27.524 21.652 1.00 33.25 62 ILE B C 1
ATOM 1792 O O . ILE B 1 62 ? -16.604 26.955 22.578 1.00 33.95 62 ILE B O 1
ATOM 1797 N N . ILE B 1 63 ? -17.844 26.885 20.685 1.00 24.48 63 ILE B N 1
ATOM 1798 C CA . ILE B 1 63 ? -17.980 25.429 20.609 1.00 23.07 63 ILE B CA 1
ATOM 1799 C C . ILE B 1 63 ? -17.102 24.830 19.517 1.00 27.84 63 ILE B C 1
ATOM 1800 O O . ILE B 1 63 ? -16.525 23.752 19.687 1.00 28.45 63 ILE B O 1
ATOM 1805 N N . ALA B 1 64 ? -17.003 25.535 18.393 1.00 25.48 64 ALA B N 1
ATOM 1806 C CA . ALA B 1 64 ? -16.243 25.040 17.250 1.00 17.46 64 ALA B CA 1
ATOM 1807 C C . ALA B 1 64 ? -15.673 26.172 16.390 1.00 18.71 64 ALA B C 1
ATOM 1808 O O . ALA B 1 64 ? -16.188 27.297 16.390 1.00 21.56 64 ALA B O 1
ATOM 1810 N N . THR B 1 65 ? -14.600 25.855 15.672 1.00 20.52 65 THR B N 1
ATOM 1811 C CA . THR B 1 65 ? -14.034 26.736 14.651 1.00 21.88 65 THR B CA 1
ATOM 1812 C C . THR B 1 65 ? -13.845 25.955 13.3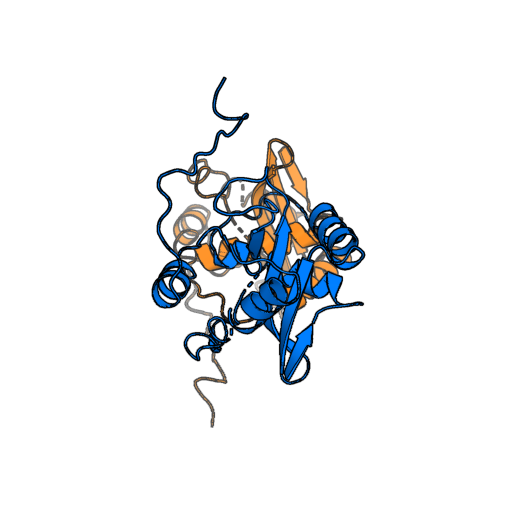54 1.00 21.49 65 THR B C 1
ATOM 1813 O O . THR B 1 65 ? -13.770 24.721 13.368 1.00 21.77 65 THR B O 1
ATOM 1817 N N . ALA B 1 66 ? -13.794 26.682 12.239 1.00 20.97 66 ALA B N 1
ATOM 1818 C CA . ALA B 1 66 ? -13.439 26.121 10.933 1.00 18.55 66 ALA B CA 1
ATOM 1819 C C . ALA B 1 66 ? -13.035 27.274 10.046 1.00 18.47 66 ALA B C 1
ATOM 1820 O O . ALA B 1 66 ? -13.771 28.259 9.956 1.00 21.80 66 ALA B O 1
ATOM 1822 N N . ALA B 1 67 ? -11.878 27.159 9.395 1.00 18.81 67 ALA B N 1
ATOM 1823 C CA . ALA B 1 67 ? -11.367 28.243 8.560 1.00 18.17 67 ALA B CA 1
ATOM 1824 C C . ALA B 1 67 ? -10.961 27.780 7.173 1.00 20.23 67 ALA B C 1
ATOM 1825 O O . ALA B 1 67 ? -10.616 26.616 6.957 1.00 18.90 67 ALA B O 1
ATOM 1827 N N . ILE B 1 68 ? -10.972 28.730 6.247 1.00 20.42 68 ILE B N 1
ATOM 1828 C CA . ILE B 1 68 ? -10.421 28.515 4.929 1.00 19.05 68 ILE B CA 1
ATOM 1829 C C . ILE B 1 68 ? -9.510 29.688 4.575 1.00 16.83 68 ILE B C 1
ATOM 1830 O O . ILE B 1 68 ? -9.884 30.846 4.740 1.00 17.40 68 ILE B O 1
ATOM 1835 N N . ALA B 1 69 ? -8.295 29.373 4.139 1.00 15.67 69 ALA B N 1
ATOM 1836 C CA . ALA B 1 69 ? -7.339 30.375 3.684 1.00 20.58 69 ALA B CA 1
ATOM 1837 C C . ALA B 1 69 ? -7.296 30.314 2.169 1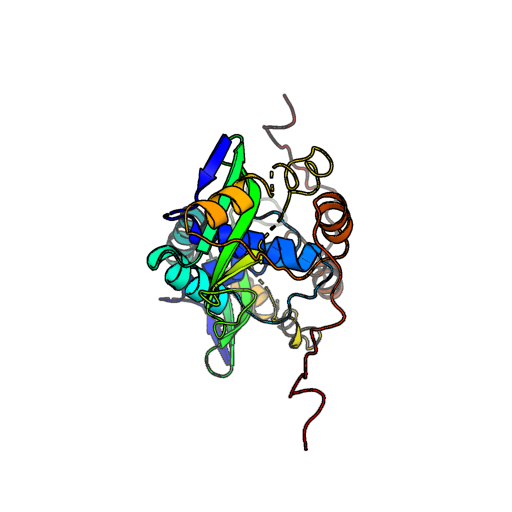.00 24.36 69 ALA B C 1
ATOM 1838 O O . ALA B 1 69 ? -7.444 29.242 1.592 1.00 26.01 69 ALA B O 1
ATOM 1840 N N . PHE B 1 70 ? -7.099 31.459 1.526 1.00 22.85 70 PHE B N 1
ATOM 1841 C CA . PHE B 1 70 ? -7.018 31.500 0.073 1.00 22.08 70 PHE B CA 1
ATOM 1842 C C . PHE B 1 70 ? -5.569 31.675 -0.343 1.00 23.67 70 PHE B C 1
ATOM 1843 O O . PHE B 1 70 ? -4.939 32.695 -0.060 1.00 23.63 70 PHE B O 1
ATOM 1851 N N . ILE B 1 71 ? -5.036 30.641 -0.981 1.00 20.11 71 ILE B N 1
ATOM 1852 C CA . ILE B 1 71 ? -3.616 30.569 -1.278 1.00 19.51 71 ILE B CA 1
ATOM 1853 C C . ILE B 1 71 ? -3.382 30.626 -2.793 1.00 17.20 71 ILE B C 1
ATOM 1854 O O . ILE B 1 71 ? -4.109 30.003 -3.558 1.00 18.71 71 ILE B O 1
ATOM 1859 N N . ASP B 1 72 ? -2.373 31.384 -3.212 1.00 18.22 72 ASP B N 1
ATOM 1860 C CA . ASP B 1 72 ? -2.037 31.518 -4.629 1.00 24.36 72 ASP B CA 1
ATOM 1861 C C . ASP B 1 72 ? -0.945 30.530 -5.022 1.00 25.99 72 ASP B C 1
ATOM 1862 O O . ASP B 1 72 ? 0.179 30.631 -4.530 1.00 30.74 72 ASP B O 1
ATOM 1867 N N . PHE B 1 73 ? -1.265 29.575 -5.893 1.00 16.61 73 PHE B N 1
ATOM 1868 C CA . PHE B 1 73 ? -0.238 28.733 -6.508 1.00 16.90 73 PHE B CA 1
ATOM 1869 C C . PHE B 1 73 ? -0.113 29.104 -7.994 1.00 19.13 73 PHE B C 1
ATOM 1870 O O . PHE B 1 73 ? -0.951 29.815 -8.520 1.00 21.35 73 PHE B O 1
ATOM 1878 N N . PRO B 1 74 ? 0.931 28.615 -8.666 1.00 17.02 74 PRO B N 1
ATOM 1879 C CA . PRO B 1 74 ? 1.061 28.901 -10.103 1.00 18.24 74 PRO B CA 1
ATOM 1880 C C . PRO B 1 74 ? -0.151 28.372 -10.871 1.00 21.52 74 PRO B C 1
ATOM 1881 O O . PRO B 1 74 ? -0.540 27.217 -10.706 1.00 23.76 74 PRO B O 1
ATOM 1885 N N . PRO B 1 75 ? -0.781 29.236 -11.677 1.00 22.94 75 PRO B N 1
ATOM 1886 C CA . PRO B 1 75 ? -1.858 28.768 -12.549 1.00 22.29 75 PRO B CA 1
ATOM 1887 C C . PRO B 1 75 ? -1.446 27.535 -13.355 1.00 21.09 75 PRO B C 1
ATOM 1888 O O . PRO B 1 75 ? -0.283 27.376 -13.722 1.00 25.88 75 PRO B O 1
ATOM 1892 N N . THR B 1 76 ? -2.406 26.650 -13.597 1.00 20.89 76 THR B N 1
ATOM 1893 C CA . THR B 1 76 ? -2.169 25.455 -14.379 1.00 26.31 76 THR B CA 1
ATOM 1894 C C . THR B 1 76 ? -3.422 25.158 -15.186 1.00 26.93 76 THR B C 1
ATOM 1895 O O . THR B 1 76 ? -4.470 25.771 -14.945 1.00 26.01 76 THR B O 1
ATOM 1899 N N . TYR B 1 77 ? -3.321 24.243 -16.147 1.00 27.78 77 TYR B N 1
ATOM 1900 C CA . TYR B 1 77 ? -4.454 23.939 -17.026 1.00 27.06 77 TYR B CA 1
ATOM 1901 C C . TYR B 1 77 ? -5.644 23.389 -16.250 1.00 35.18 77 TYR B C 1
ATOM 1902 O O . TYR B 1 77 ? -6.788 23.549 -16.666 1.00 36.31 77 TYR B O 1
ATOM 1911 N N . THR B 1 78 ? -5.368 22.747 -15.118 1.00 35.06 78 THR B N 1
ATOM 1912 C CA . THR B 1 78 ? -6.419 22.143 -14.301 1.00 35.21 78 THR B CA 1
ATOM 1913 C C . THR B 1 78 ? -6.909 23.076 -13.196 1.00 34.70 78 THR B C 1
ATOM 1914 O O . THR B 1 78 ? -7.794 22.714 -12.431 1.00 34.78 78 THR B O 1
ATOM 1918 N N . ASN B 1 79 ? -6.332 24.270 -13.120 1.00 31.30 79 ASN B N 1
ATOM 1919 C CA . ASN B 1 79 ? -6.731 25.269 -12.140 1.00 28.98 79 ASN B CA 1
ATOM 1920 C C . ASN B 1 79 ? -6.334 26.625 -12.679 1.00 31.51 79 ASN B C 1
ATOM 1921 O O . ASN B 1 79 ? -5.283 27.176 -12.323 1.00 23.77 79 ASN B O 1
ATOM 1926 N N . LYS B 1 80 ? -7.193 27.148 -13.549 1.00 36.21 80 LYS B N 1
ATOM 1927 C CA . LYS B 1 80 ? -6.910 28.332 -14.353 1.00 35.93 80 LYS B CA 1
ATOM 1928 C C . LYS B 1 80 ? -6.221 29.451 -13.591 1.00 30.82 80 LYS B C 1
ATOM 1929 O O . LYS B 1 80 ? -5.211 29.981 -14.048 1.00 29.39 80 LYS B O 1
ATOM 1935 N N . THR B 1 81 ? -6.764 29.804 -12.429 1.00 30.92 81 THR B N 1
ATOM 1936 C CA . THR B 1 81 ? -6.286 30.954 -11.669 1.00 28.69 81 THR B CA 1
ATOM 1937 C C . THR B 1 81 ? -5.155 30.592 -10.699 1.00 24.34 81 THR B C 1
ATOM 1938 O O . THR B 1 81 ? -4.515 31.473 -10.119 1.00 28.55 81 THR B O 1
ATOM 1942 N N . GLY B 1 82 ? -4.921 29.300 -10.515 1.00 25.90 82 GLY B N 1
ATOM 1943 C CA . GLY B 1 82 ? -3.918 28.834 -9.568 1.00 22.49 82 GLY B CA 1
ATOM 1944 C C . GLY B 1 82 ? -4.312 28.960 -8.093 1.00 23.77 82 GLY B C 1
ATOM 1945 O O . GLY B 1 82 ? -3.604 28.462 -7.218 1.00 24.32 82 GLY B O 1
ATOM 1946 N N . AR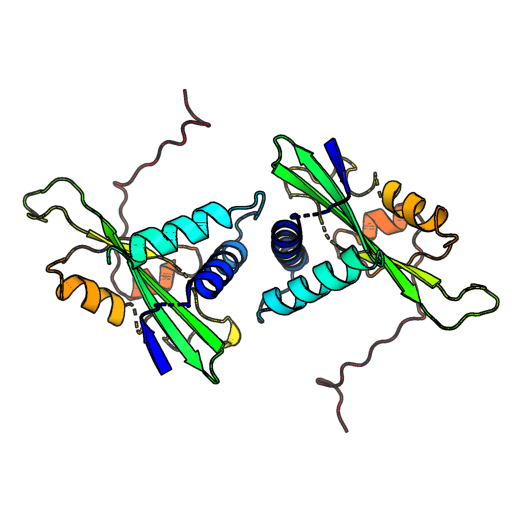G B 1 83 ? -5.421 29.625 -7.793 1.00 23.24 83 ARG B N 1
ATOM 1947 C CA . ARG B 1 83 ? -5.805 29.799 -6.386 1.00 24.13 83 ARG B CA 1
ATOM 1948 C C . ARG B 1 83 ? -6.490 28.556 -5.802 1.00 26.31 83 ARG B C 1
ATOM 1949 O O . ARG B 1 83 ? -7.231 27.850 -6.498 1.00 23.59 83 ARG B O 1
ATOM 1957 N N . LYS B 1 84 ? -6.221 28.289 -4.525 1.00 20.05 84 LYS B N 1
ATOM 1958 C CA . LYS B 1 84 ? -6.843 27.165 -3.826 1.00 25.31 84 LYS B CA 1
ATOM 1959 C C . LYS B 1 84 ? -7.378 27.609 -2.484 1.00 20.11 84 LYS B C 1
ATOM 1960 O O . LYS B 1 84 ? -6.862 28.542 -1.879 1.00 20.48 84 LYS B O 1
ATOM 1966 N N . GLY B 1 85 ? -8.423 26.940 -2.015 1.00 22.14 85 GLY B N 1
ATOM 1967 C CA . GLY B 1 85 ? -8.870 27.149 -0.650 1.00 23.51 85 GLY B CA 1
ATOM 1968 C C . GLY B 1 85 ? -8.120 26.132 0.178 1.00 25.76 85 GLY B C 1
ATOM 1969 O O . GLY B 1 85 ? -8.004 24.975 -0.217 1.00 33.40 85 GLY B O 1
ATOM 1970 N N . TYR B 1 86 ? -7.584 26.568 1.306 1.00 20.05 86 TYR B N 1
ATOM 1971 C CA . TYR B 1 86 ? -6.860 25.683 2.200 1.00 20.96 86 TYR B CA 1
ATOM 1972 C C . TYR B 1 86 ? -7.611 25.647 3.531 1.00 20.52 86 TYR B C 1
ATOM 1973 O O . TYR B 1 86 ? -7.675 26.639 4.243 1.00 18.75 86 TYR B O 1
ATOM 1982 N N . ILE B 1 87 ? -8.217 24.507 3.830 1.00 18.67 87 ILE B N 1
ATOM 1983 C CA . ILE B 1 87 ? -9.040 24.371 5.006 1.00 19.99 87 ILE B CA 1
ATOM 1984 C C . ILE B 1 87 ? -8.154 24.025 6.195 1.00 21.73 87 ILE B C 1
ATOM 1985 O O . ILE B 1 87 ? -7.199 23.245 6.084 1.00 21.37 87 ILE B O 1
ATOM 1990 N N . THR B 1 88 ? -8.457 24.654 7.322 1.00 19.82 88 THR B N 1
ATOM 1991 C CA . THR B 1 88 ? -7.576 24.614 8.466 1.00 18.60 88 THR B CA 1
ATOM 1992 C C . THR B 1 88 ? -8.330 25.107 9.706 1.00 20.69 88 THR B C 1
ATOM 1993 O O . THR B 1 88 ? -9.488 25.523 9.610 1.00 18.54 88 THR B O 1
ATOM 1997 N N . ASN B 1 89 ? -7.678 25.036 10.864 1.00 17.73 89 ASN B N 1
ATOM 1998 C CA . ASN B 1 89 ? -8.252 25.533 12.118 1.00 20.58 89 ASN B CA 1
ATOM 1999 C C . ASN B 1 89 ? -9.608 24.931 12.426 1.00 14.50 89 ASN B C 1
ATOM 2000 O O . ASN B 1 89 ? -10.496 25.620 12.930 1.00 20.02 89 ASN B O 1
ATOM 2013 N N . TYR B 1 91 ? -11.849 22.712 14.667 1.00 21.06 91 TYR B N 1
ATOM 2014 C CA . TYR B 1 91 ? -11.894 22.223 16.040 1.00 24.20 91 TYR B CA 1
ATOM 2015 C C . TYR B 1 91 ? -13.334 22.139 16.485 1.00 25.80 91 TYR B C 1
ATOM 2016 O O . TYR B 1 91 ? -14.132 23.039 16.210 1.00 24.97 91 TYR B O 1
ATOM 2025 N N . THR B 1 92 ? -13.662 21.051 17.171 1.00 26.54 92 THR B N 1
ATOM 2026 C CA . THR B 1 92 ? -14.911 20.977 17.908 1.00 29.83 92 THR B CA 1
ATOM 2027 C C . THR B 1 92 ? -14.600 20.570 19.352 1.00 29.42 92 THR B C 1
ATOM 2028 O O . THR B 1 92 ? -13.827 19.641 19.582 1.00 27.08 92 THR B O 1
ATOM 2032 N N . GLU B 1 93 ? -15.173 21.279 20.322 1.00 24.29 93 GLU B N 1
ATOM 2033 C CA . GLU B 1 93 ? -14.928 20.944 21.718 1.00 30.44 93 GLU B CA 1
ATOM 2034 C C . GLU B 1 93 ? -15.266 19.468 21.908 1.00 28.34 93 GLU B C 1
ATOM 2035 O O . GLU B 1 93 ? -16.255 18.981 21.363 1.00 31.58 93 GLU B O 1
ATOM 2041 N N . PRO B 1 94 ? -14.431 18.744 22.669 1.00 31.05 94 PRO B N 1
ATOM 2042 C CA . PRO B 1 94 ? -14.644 17.307 22.882 1.00 33.37 94 PRO B CA 1
ATOM 2043 C C . PRO B 1 94 ? -16.107 16.925 23.168 1.00 33.70 94 PRO B C 1
ATOM 2044 O O . PRO B 1 94 ? -16.636 16.034 22.506 1.00 33.45 94 PRO B O 1
ATOM 2048 N N . THR B 1 95 ? -16.768 17.591 24.108 1.00 39.55 95 THR B N 1
ATOM 2049 C CA . THR B 1 95 ? -18.118 17.152 24.483 1.00 43.53 95 THR B CA 1
ATOM 2050 C C . THR B 1 95 ? -19.180 17.401 23.409 1.00 39.81 95 THR B C 1
ATOM 2051 O O . THR B 1 95 ? -20.346 17.040 23.593 1.00 31.56 95 THR B O 1
ATOM 2055 N N . SER B 1 96 ? -18.788 18.001 22.285 1.00 32.09 96 SER B N 1
ATOM 2056 C CA . SER B 1 96 ? -19.751 18.279 21.218 1.00 31.27 96 SER B CA 1
ATOM 2057 C C . SER B 1 96 ? -19.429 17.553 19.915 1.00 32.22 96 SER B C 1
ATOM 2058 O O . SER B 1 96 ? -20.106 17.730 18.902 1.00 33.03 96 SER B O 1
ATOM 2061 N N . ARG B 1 97 ? -18.394 16.727 19.949 1.00 33.51 97 ARG B N 1
ATOM 2062 C CA . ARG B 1 97 ? -17.976 15.995 18.768 1.00 36.57 97 ARG B CA 1
ATOM 2063 C C . ARG B 1 97 ? -18.962 14.893 18.405 1.00 45.27 97 ARG B C 1
ATOM 2064 O O . ARG B 1 97 ? -19.650 14.351 19.270 1.00 45.97 97 ARG B O 1
ATOM 2072 N N . GLY B 1 98 ? -19.027 14.574 17.117 1.00 44.29 98 GLY B N 1
ATOM 2073 C CA . GLY B 1 98 ? -19.876 13.504 16.639 1.00 48.40 98 GLY B CA 1
ATOM 2074 C C . GLY B 1 98 ? -21.318 13.938 16.494 1.00 51.64 98 GLY B C 1
ATOM 2075 O O . GLY B 1 98 ? -22.225 13.110 16.493 1.00 56.54 98 GLY B O 1
ATOM 2076 N N . ASN B 1 99 ? -21.536 15.243 16.380 1.00 40.32 99 ASN B N 1
ATOM 2077 C CA . ASN B 1 99 ? -22.879 15.753 16.146 1.00 38.93 99 ASN B CA 1
ATOM 2078 C C . ASN B 1 99 ? -22.995 16.429 14.789 1.00 39.02 99 ASN B C 1
ATOM 2079 O O . ASN B 1 99 ? -23.983 17.104 14.502 1.00 39.44 99 ASN B O 1
ATOM 2084 N N . GLY B 1 100 ? -21.972 16.240 13.961 1.00 40.53 100 GLY B N 1
ATOM 2085 C CA . GLY B 1 100 ? -21.958 16.773 12.610 1.00 39.51 100 GLY B CA 1
ATOM 2086 C C . GLY B 1 100 ? -21.553 18.234 12.506 1.00 38.24 100 GLY B C 1
ATOM 2087 O O . GLY B 1 100 ? -21.765 18.864 11.474 1.00 28.87 100 GLY B O 1
ATOM 2088 N N . ILE B 1 101 ? -20.976 18.787 13.568 1.00 34.30 101 ILE B N 1
ATOM 2089 C CA . ILE B 1 101 ? -20.607 20.199 13.549 1.00 30.31 101 ILE B CA 1
ATOM 2090 C C . ILE B 1 101 ? -19.556 20.506 12.466 1.00 31.87 101 ILE B C 1
ATOM 2091 O O . ILE B 1 101 ? -19.780 21.350 11.604 1.00 26.40 101 ILE B O 1
ATOM 2096 N N . ALA B 1 102 ? -18.427 19.805 12.505 1.00 30.34 102 ALA B N 1
ATOM 2097 C CA . ALA B 1 102 ? -17.365 20.022 11.525 1.00 27.75 102 ALA B CA 1
ATOM 2098 C C . ALA B 1 102 ? -17.835 19.718 10.101 1.00 29.84 102 ALA B C 1
ATOM 2099 O O . ALA B 1 102 ? -17.431 20.387 9.137 1.00 24.67 102 ALA B O 1
ATOM 2101 N N . THR B 1 103 ? -18.694 18.714 9.969 1.00 29.07 103 THR B N 1
ATOM 2102 C CA . THR B 1 103 ? -19.235 18.348 8.657 1.00 29.94 103 THR B CA 1
ATOM 2103 C C . THR B 1 103 ? -20.055 19.503 8.096 1.00 28.86 103 THR B C 1
ATOM 2104 O O . THR B 1 103 ? -19.928 19.851 6.932 1.00 31.69 103 THR B O 1
ATOM 2108 N N . GLY B 1 104 ? -20.891 20.103 8.940 1.00 33.79 104 GLY B N 1
ATOM 2109 C CA . GLY B 1 104 ? -21.635 21.284 8.544 1.00 30.52 104 GLY B CA 1
ATOM 2110 C C . GLY B 1 104 ? -20.709 22.456 8.279 1.00 30.87 104 GLY B C 1
ATOM 2111 O O . GLY B 1 104 ? -20.973 23.284 7.407 1.00 35.28 104 GLY B O 1
ATOM 2120 N N . LEU B 1 106 ? -17.781 22.292 7.024 1.00 26.02 106 LEU B N 1
ATOM 2121 C CA . LEU B 1 106 ? -17.254 22.063 5.677 1.00 26.80 106 LEU B CA 1
ATOM 2122 C C . LEU B 1 106 ? -18.125 22.731 4.608 1.00 24.92 106 LEU B C 1
ATOM 2123 O O . LEU B 1 106 ? -17.607 23.352 3.668 1.00 25.20 106 LEU B O 1
ATOM 2128 N N . ASP B 1 107 ? -19.445 22.599 4.742 1.00 29.48 107 ASP B N 1
ATOM 2129 C CA . ASP B 1 107 ? -20.362 23.195 3.766 1.00 33.40 107 ASP B CA 1
ATOM 2130 C C . ASP B 1 107 ? -20.169 24.709 3.693 1.00 29.37 107 ASP B C 1
ATOM 2131 O O . ASP B 1 107 ? -20.199 25.291 2.617 1.00 29.75 107 ASP B O 1
ATOM 2136 N N . ARG B 1 108 ? -19.996 25.345 4.851 1.00 25.95 108 ARG B N 1
ATOM 2137 C CA . ARG B 1 108 ? -19.795 26.792 4.900 1.00 27.47 108 ARG B CA 1
ATOM 2138 C C . ARG B 1 108 ? -18.485 27.199 4.257 1.00 21.12 108 ARG B C 1
ATOM 2139 O O . ARG B 1 108 ? -18.413 28.222 3.582 1.00 27.31 108 ARG B O 1
ATOM 2147 N N . LEU B 1 109 ? -17.440 26.415 4.495 1.00 19.75 109 LEU B N 1
ATOM 2148 C CA . LEU B 1 109 ? -16.143 26.677 3.887 1.00 21.87 109 LEU B CA 1
ATOM 2149 C C . LEU B 1 109 ? -16.174 26.501 2.359 1.00 23.46 109 LEU B C 1
ATOM 2150 O O . LEU B 1 109 ? -15.548 27.259 1.614 1.00 21.76 109 LEU B O 1
ATOM 2155 N N . VAL B 1 110 ? -16.890 25.484 1.901 1.00 25.68 110 VAL B N 1
ATOM 2156 C CA . VAL B 1 110 ? -17.053 25.252 0.468 1.00 27.89 110 VAL B CA 1
ATOM 2157 C C . VAL B 1 110 ? -17.748 26.443 -0.192 1.00 26.08 110 VAL B C 1
ATOM 2158 O O . VAL B 1 110 ? -17.365 26.888 -1.268 1.00 27.61 110 VAL B O 1
ATOM 2162 N N . ASN B 1 111 ? -18.766 26.963 0.477 1.00 26.38 111 ASN B N 1
ATOM 2163 C CA . ASN B 1 111 ? -19.437 28.175 0.026 1.00 30.94 111 ASN B CA 1
ATOM 2164 C C . ASN B 1 111 ? -18.483 29.375 -0.096 1.00 31.07 111 ASN B C 1
ATOM 2165 O O . ASN B 1 111 ? -18.530 30.101 -1.089 1.00 30.03 111 ASN B O 1
ATOM 2170 N N . GLU B 1 112 ? -17.622 29.578 0.908 1.00 23.80 112 GLU B N 1
ATOM 2171 C CA . GLU B 1 112 ? -16.629 30.649 0.862 1.00 21.02 112 GLU B CA 1
ATOM 2172 C C . GLU B 1 112 ? -15.773 30.562 -0.389 1.00 22.49 112 GLU B C 1
ATOM 2173 O O . GLU B 1 112 ? -15.484 31.576 -1.033 1.00 26.70 112 GLU B O 1
ATOM 2179 N N . ALA B 1 113 ? -15.336 29.351 -0.716 1.00 26.56 113 ALA B N 1
ATOM 2180 C CA . ALA B 1 113 ? -14.508 29.142 -1.901 1.00 27.94 113 ALA B CA 1
ATOM 2181 C C . ALA B 1 113 ? -15.278 29.463 -3.194 1.00 34.02 113 ALA B C 1
ATOM 2182 O O . ALA B 1 113 ? -14.757 30.129 -4.093 1.00 32.52 113 ALA B O 1
ATOM 2184 N N . LYS B 1 114 ? -16.515 28.990 -3.276 1.00 30.64 114 LYS B N 1
ATOM 2185 C CA . LYS B 1 114 ? -17.334 29.223 -4.467 1.00 40.41 114 LYS B CA 1
ATOM 2186 C C . LYS B 1 114 ? -17.523 30.711 -4.739 1.00 34.98 114 LYS B C 1
ATOM 2187 O O . LYS B 1 114 ? -17.364 31.160 -5.876 1.00 32.35 114 LYS B O 1
ATOM 2193 N N . GLU B 1 115 ? -17.842 31.471 -3.691 1.00 31.53 115 GLU B N 1
ATOM 2194 C CA . GLU B 1 115 ? -18.077 32.907 -3.816 1.00 36.12 115 GLU B CA 1
ATOM 2195 C C . GLU B 1 115 ? -16.853 33.655 -4.333 1.00 36.33 115 GLU B C 1
ATOM 2196 O O . GLU B 1 115 ? -16.962 34.792 -4.786 1.00 37.78 115 GLU B O 1
ATOM 2202 N N . ARG B 1 116 ? -15.687 33.019 -4.265 1.00 32.90 116 ARG B N 1
ATOM 2203 C CA . ARG B 1 116 ? -14.456 33.645 -4.733 1.00 31.38 116 ARG B CA 1
ATOM 2204 C C . ARG B 1 116 ? -13.903 32.977 -5.986 1.00 33.67 116 ARG B C 1
ATOM 2205 O O . ARG B 1 116 ? -12.735 33.151 -6.321 1.00 38.29 116 ARG B O 1
ATOM 2213 N N . ASN B 1 117 ? -14.756 32.218 -6.671 1.00 39.31 117 ASN B N 1
ATOM 2214 C CA A ASN B 1 117 ? -14.375 31.513 -7.891 0.50 39.43 117 ASN B CA 1
ATOM 2215 C CA B ASN B 1 117 ? -14.355 31.535 -7.899 0.50 39.70 117 ASN B CA 1
ATOM 2216 C C . ASN B 1 117 ? -13.222 30.533 -7.678 1.00 38.48 117 ASN B C 1
ATOM 2217 O O . ASN B 1 117 ? -12.315 30.421 -8.506 1.00 41.73 117 ASN B O 1
ATOM 2226 N N . ILE B 1 118 ? -13.269 29.819 -6.556 1.00 35.12 118 ILE B N 1
ATOM 2227 C CA . ILE B 1 118 ? -12.279 28.785 -6.260 1.00 25.84 118 ILE B CA 1
ATOM 2228 C C . ILE B 1 118 ? -12.962 27.420 -6.276 1.00 28.38 118 ILE B C 1
ATOM 2229 O O . ILE B 1 118 ? -13.993 27.245 -5.636 1.00 26.67 118 ILE B O 1
ATOM 2234 N N . HIS B 1 119 ? -12.399 26.464 -7.018 1.00 30.29 119 HIS B N 1
ATOM 2235 C CA . HIS B 1 119 ? -12.974 25.115 -7.105 1.00 28.69 119 HIS B CA 1
ATOM 2236 C C . HIS B 1 119 ? -12.040 24.013 -6.600 1.00 28.59 119 HIS B C 1
ATOM 2237 O O . HIS B 1 119 ? -12.436 22.852 -6.496 1.00 31.61 119 HIS B O 1
ATOM 2244 N N . LYS B 1 120 ? -10.808 24.371 -6.266 1.00 25.83 120 LYS B N 1
ATOM 2245 C CA . LYS B 1 120 ? -9.879 23.393 -5.721 1.00 24.22 120 LYS B CA 1
ATOM 2246 C C . LYS B 1 120 ? -9.629 23.711 -4.247 1.00 23.23 120 LYS B C 1
ATOM 2247 O O . LYS B 1 120 ? -9.084 24.767 -3.930 1.00 21.29 120 LYS B O 1
ATOM 2253 N N . ILE B 1 121 ? -10.017 22.795 -3.367 1.00 21.71 121 ILE B N 1
ATOM 2254 C CA . ILE B 1 121 ? -9.804 22.974 -1.929 1.00 24.25 121 ILE B CA 1
ATOM 2255 C C . ILE B 1 121 ? -8.946 21.848 -1.377 1.00 25.39 121 ILE B C 1
ATOM 2256 O O . ILE B 1 121 ? -9.246 20.679 -1.590 1.00 31.03 121 ILE B O 1
ATOM 2261 N N . CYS B 1 122 ? -7.874 22.193 -0.669 1.00 22.10 122 CYS B N 1
ATOM 2262 C CA . CYS B 1 122 ? -7.023 21.170 -0.076 1.00 20.13 122 CYS B CA 1
ATOM 2263 C C . CYS B 1 122 ? -6.889 21.358 1.431 1.00 21.29 122 CYS B C 1
ATOM 2264 O O . CYS B 1 122 ? -7.312 22.374 1.976 1.00 19.96 122 CYS B O 1
ATOM 2267 N N . LEU B 1 123 ? -6.326 20.354 2.094 1.00 21.63 123 LEU B N 1
ATOM 2268 C CA . LEU B 1 123 ? -6.080 20.401 3.530 1.00 25.16 123 LEU B CA 1
ATOM 2269 C C . LEU B 1 123 ? -5.085 19.310 3.910 1.00 23.93 123 LEU B C 1
ATOM 2270 O O . LEU B 1 123 ? -4.762 18.440 3.099 1.00 25.43 123 LEU B O 1
ATOM 2275 N N . VAL B 1 124 ? -4.574 19.390 5.131 1.00 24.43 124 VAL B N 1
ATOM 2276 C CA . VAL B 1 124 ? -3.797 18.307 5.722 1.00 28.99 124 VAL B CA 1
ATOM 2277 C C . VAL B 1 124 ? -4.647 17.633 6.799 1.00 26.44 124 VAL B C 1
ATOM 2278 O O . VAL B 1 124 ? -5.103 18.287 7.731 1.00 29.31 124 VAL B O 1
ATOM 2282 N N . ALA B 1 125 ? -4.869 16.329 6.672 1.00 28.35 125 ALA B N 1
ATOM 2283 C CA . ALA B 1 125 ? -5.787 15.633 7.571 1.00 30.06 125 ALA B CA 1
ATOM 2284 C C . ALA B 1 125 ? -5.151 15.239 8.899 1.00 36.65 125 ALA B C 1
ATOM 2285 O O . ALA B 1 125 ? -4.041 14.710 8.937 1.00 39.08 125 ALA B O 1
ATOM 2287 N N . SER B 1 126 ? -5.860 15.499 9.991 1.00 37.50 126 SER B N 1
ATOM 2288 C CA . SER B 1 126 ? -5.476 14.963 11.288 1.00 32.61 126 SER B CA 1
ATOM 2289 C C . SER B 1 126 ? -6.094 13.574 11.446 1.00 32.74 126 SER B C 1
ATOM 2290 O O . SER B 1 126 ? -6.883 13.146 10.607 1.00 34.86 126 SER B O 1
ATOM 2293 N N . LYS B 1 127 ? -5.750 12.885 12.529 1.00 39.92 127 LYS B N 1
ATOM 2294 C CA . LYS B 1 127 ? -6.330 11.574 12.825 1.00 44.97 127 LYS B CA 1
ATOM 2295 C C . LYS B 1 127 ? -7.859 11.608 12.889 1.00 41.72 127 LYS B C 1
ATOM 2296 O O . LYS B 1 127 ? -8.532 10.740 12.327 1.00 43.39 127 LYS B O 1
ATOM 2302 N N . LEU B 1 128 ? -8.400 12.604 13.591 1.00 40.54 128 LEU B N 1
ATOM 2303 C CA . LEU B 1 128 ? -9.843 12.691 13.823 1.00 36.48 128 LEU B CA 1
ATOM 2304 C C . LEU B 1 128 ? -10.571 13.360 12.659 1.00 35.52 128 LEU B C 1
ATOM 2305 O O . LEU B 1 128 ? -11.769 13.156 12.458 1.00 31.20 128 LEU B O 1
ATOM 2310 N N . GLY B 1 129 ? -9.842 14.152 11.880 1.00 33.63 129 GLY B N 1
ATOM 2311 C CA . GLY B 1 129 ? -10.445 14.847 10.762 1.00 29.66 129 GLY B CA 1
ATOM 2312 C C . GLY B 1 129 ? -10.527 13.986 9.522 1.00 32.10 129 GLY B C 1
ATOM 2313 O O . GLY B 1 129 ? -11.438 14.135 8.711 1.00 36.25 129 GLY B O 1
ATOM 2314 N N . ARG B 1 130 ? -9.568 13.080 9.370 1.00 35.08 130 ARG B N 1
ATOM 2315 C CA . ARG B 1 130 ? -9.473 12.284 8.146 1.00 39.10 130 ARG B CA 1
ATOM 2316 C C . ARG B 1 130 ? -10.790 11.617 7.737 1.00 42.34 130 ARG B C 1
ATOM 2317 O O . ARG B 1 130 ? -11.178 11.692 6.572 1.00 44.25 130 ARG B O 1
ATOM 2325 N N . PRO B 1 131 ? -11.482 10.967 8.692 1.00 46.82 131 PRO B N 1
ATOM 2326 C CA . PRO B 1 131 ? -12.750 10.294 8.376 1.00 49.88 131 PRO B CA 1
ATOM 2327 C C . PRO B 1 131 ? -13.794 11.232 7.777 1.00 44.65 131 PRO B C 1
ATOM 2328 O O . PRO B 1 131 ? -14.467 10.860 6.818 1.00 45.13 131 PRO B O 1
ATOM 2332 N N . VAL B 1 132 ? -13.921 12.431 8.339 1.00 43.90 132 VAL B N 1
ATOM 2333 C CA . VAL B 1 132 ? -14.882 13.412 7.846 1.00 41.00 132 VAL B CA 1
ATOM 2334 C C . VAL B 1 132 ? -14.570 13.845 6.412 1.00 40.15 132 VAL B C 1
ATOM 2335 O O . VAL B 1 132 ? -15.464 13.955 5.564 1.00 38.75 132 VAL B O 1
ATOM 2339 N N . TYR B 1 133 ? -13.296 14.097 6.142 1.00 32.51 133 TYR B N 1
ATOM 2340 C CA . TYR B 1 133 ? -12.915 14.637 4.854 1.00 33.51 133 TYR B CA 1
ATOM 2341 C C . TYR B 1 133 ? -13.075 13.578 3.763 1.00 32.08 133 TYR B C 1
ATOM 2342 O O . TYR B 1 133 ? -13.521 13.877 2.660 1.00 34.47 133 TYR B O 1
ATOM 2351 N N . LYS B 1 134 ? -12.745 12.334 4.088 1.00 40.58 134 LYS B N 1
ATOM 2352 C CA . LYS B 1 134 ? -12.905 11.239 3.138 1.00 42.43 134 LYS B CA 1
ATOM 2353 C C . LYS B 1 134 ? -14.361 11.136 2.692 1.00 42.86 134 LYS B C 1
ATOM 2354 O O . LYS B 1 134 ? -14.667 11.213 1.501 1.00 42.32 134 LYS B O 1
ATOM 2360 N N . LYS B 1 135 ? -15.257 10.970 3.660 1.00 51.25 135 LYS B N 1
ATOM 2361 C CA . LYS B 1 135 ? -16.686 10.873 3.376 1.00 51.32 135 LYS B CA 1
ATOM 2362 C C . LYS B 1 135 ? -17.185 12.046 2.534 1.00 51.20 135 LYS B C 1
ATOM 2363 O O . LYS B 1 135 ? -18.047 11.888 1.664 1.00 45.78 135 LYS B O 1
ATOM 2369 N N . TYR B 1 136 ? -16.627 13.225 2.791 1.00 48.56 136 TYR B N 1
ATOM 2370 C CA . TYR B 1 136 ? -17.069 14.446 2.128 1.00 40.71 136 TYR B CA 1
ATOM 2371 C C . TYR B 1 136 ? -16.693 14.465 0.654 1.00 41.72 136 TYR B C 1
ATOM 2372 O O . TYR B 1 136 ? -17.370 15.097 -0.152 1.00 46.90 136 TYR B O 1
ATOM 2381 N N . GLY B 1 137 ? -15.602 13.787 0.309 1.00 41.13 137 GLY B N 1
ATOM 2382 C CA . GLY B 1 137 ? -15.123 13.782 -1.059 1.00 44.56 137 GLY B CA 1
ATOM 2383 C C . GLY B 1 137 ? -13.665 14.172 -1.233 1.00 39.96 137 GLY B C 1
ATOM 2384 O O . GLY B 1 137 ? -13.166 14.170 -2.352 1.00 39.22 137 GLY B O 1
ATOM 2385 N N . PHE B 1 138 ? -12.980 14.520 -0.145 1.00 34.60 138 PHE B N 1
ATOM 2386 C CA . PHE B 1 138 ? -11.551 14.807 -0.238 1.00 30.08 138 PHE B CA 1
ATOM 2387 C C . PHE B 1 138 ? -10.798 13.547 -0.647 1.00 30.40 138 PHE B C 1
ATOM 2388 O O . PHE B 1 138 ? -11.008 12.470 -0.083 1.00 33.68 138 PHE B O 1
ATOM 2396 N N . GLN B 1 139 ? -9.925 13.695 -1.635 1.00 34.27 139 GLN B N 1
ATOM 2397 C CA . GLN B 1 139 ? -9.245 12.556 -2.241 1.00 36.64 139 GLN B CA 1
ATOM 2398 C C . GLN B 1 139 ? -7.766 12.545 -1.890 1.00 48.01 139 GLN B C 1
ATOM 2399 O O . GLN B 1 139 ? -7.100 13.588 -1.936 1.00 39.30 139 GLN B O 1
ATOM 2405 N N . ASP B 1 140 ? -7.268 11.358 -1.543 1.00 60.02 140 ASP B N 1
ATOM 2406 C CA . ASP B 1 140 ? -5.870 11.162 -1.176 1.00 69.61 140 ASP B CA 1
ATOM 2407 C C . ASP B 1 140 ? -4.923 11.689 -2.241 1.00 72.52 140 ASP B C 1
ATOM 2408 O O . ASP B 1 140 ? -5.320 11.922 -3.384 1.00 73.89 140 ASP B O 1
ATOM 2413 N N . THR B 1 141 ? -3.665 11.870 -1.858 1.00 78.83 141 THR B N 1
ATOM 2414 C CA . THR B 1 141 ? -2.698 12.522 -2.727 1.00 84.07 141 THR B CA 1
ATOM 2415 C C . THR B 1 141 ? -1.291 11.944 -2.595 1.00 87.83 141 THR B C 1
ATOM 2416 O O . THR B 1 141 ? -0.628 12.122 -1.572 1.00 91.66 141 THR B O 1
ATOM 2420 N N . ASP B 1 142 ? -0.840 11.254 -3.638 1.00 87.51 142 ASP B N 1
ATOM 2421 C CA . ASP B 1 142 ? 0.543 10.800 -3.712 1.00 87.35 142 ASP B CA 1
ATOM 2422 C C . ASP B 1 142 ? 1.379 11.854 -4.439 1.00 80.78 142 ASP B C 1
ATOM 2423 O O . ASP B 1 142 ? 2.425 11.555 -5.016 1.00 83.60 142 ASP B O 1
ATOM 2428 N N . GLU B 1 143 ? 0.895 13.092 -4.405 1.00 68.26 143 GLU B N 1
ATOM 2429 C CA . GLU B 1 143 ? 1.579 14.212 -5.032 1.00 56.32 143 GLU B CA 1
ATOM 2430 C C . GLU B 1 143 ? 2.556 14.870 -4.071 1.00 39.41 143 GLU B C 1
ATOM 2431 O O . GLU B 1 143 ? 3.705 15.122 -4.420 1.00 34.03 143 GLU B O 1
ATOM 2437 N N . TRP B 1 144 ? 2.074 15.158 -2.864 1.00 34.46 144 TRP B N 1
ATOM 2438 C CA . TRP B 1 144 ? 2.751 16.065 -1.948 1.00 35.27 144 TRP B CA 1
ATOM 2439 C C . TRP B 1 144 ? 3.937 15.453 -1.218 1.00 37.61 144 TRP B C 1
ATOM 2440 O O . TRP B 1 144 ? 3.815 14.410 -0.582 1.00 36.03 144 TRP B O 1
ATOM 2451 N N . LEU B 1 145 ? 5.079 16.132 -1.309 1.00 29.37 145 LEU B N 1
ATOM 2452 C CA . LEU B 1 145 ? 6.280 15.735 -0.597 1.00 28.97 145 LEU B CA 1
ATOM 2453 C C . LEU B 1 145 ? 6.822 16.922 0.169 1.00 28.77 145 LEU B C 1
ATOM 2454 O O . LEU B 1 145 ? 6.732 18.058 -0.295 1.00 26.54 145 LEU B O 1
ATOM 2459 N N A GLU B 1 146 ? 7.413 16.652 1.332 0.50 30.56 146 GLU B N 1
ATOM 2460 N N B GLU B 1 146 ? 7.356 16.670 1.361 0.50 30.76 146 GLU B N 1
ATOM 2461 C CA A GLU B 1 146 ? 7.925 17.706 2.202 0.50 29.56 146 GLU B CA 1
ATOM 2462 C CA B GLU B 1 146 ? 7.953 17.735 2.155 0.50 28.97 146 GLU B CA 1
ATOM 2463 C C A GLU B 1 146 ? 9.322 17.374 2.727 0.50 30.18 146 GLU B C 1
ATOM 2464 C C B GLU B 1 146 ? 9.358 17.359 2.599 0.50 30.30 146 GLU B C 1
ATOM 2465 O O A GLU B 1 146 ? 9.600 16.243 3.111 0.50 32.07 146 GLU B O 1
ATOM 2466 O O B GLU B 1 146 ? 9.675 16.190 2.796 0.50 32.05 146 GLU B O 1
ATOM 2477 N N . LEU B 1 147 ? 10.200 18.370 2.735 1.00 29.18 147 LEU B N 1
ATOM 2478 C CA . LEU B 1 147 ? 11.570 18.181 3.168 1.00 29.43 147 LEU B CA 1
ATOM 2479 C C . LEU B 1 147 ? 11.763 19.087 4.364 1.00 30.84 147 LEU B C 1
ATOM 2480 O O . LEU B 1 147 ? 11.366 20.253 4.336 1.00 27.69 147 LEU B O 1
ATOM 2485 N N . ASN B 1 148 ? 12.340 18.544 5.431 1.00 27.94 148 ASN B N 1
ATOM 2486 C CA . ASN B 1 148 ? 12.611 19.336 6.619 1.00 23.28 148 ASN B CA 1
ATOM 2487 C C . ASN B 1 148 ? 14.098 19.630 6.721 1.00 27.03 148 ASN B C 1
ATOM 2488 O O . ASN B 1 148 ? 14.910 18.717 6.888 1.00 30.26 148 ASN B O 1
ATOM 2493 N N . LEU B 1 149 ? 14.454 20.904 6.594 1.00 28.47 149 LEU B N 1
ATOM 2494 C CA . LEU B 1 149 ? 15.853 21.301 6.498 1.00 37.41 149 LEU B CA 1
ATOM 2495 C C . LEU B 1 149 ? 16.622 21.103 7.795 1.00 43.97 149 LEU B C 1
ATOM 2496 O O . LEU B 1 149 ? 17.855 21.132 7.795 1.00 45.02 149 LEU B O 1
ATOM 2501 N N . LEU B 1 150 ? 15.897 20.899 8.893 1.00 44.33 150 LEU B N 1
ATOM 2502 C CA . LEU B 1 150 ? 16.532 20.618 10.176 1.00 41.97 150 LEU B CA 1
ATOM 2503 C C . LEU B 1 150 ? 16.956 19.153 10.265 1.00 45.11 150 LEU B C 1
ATOM 2504 O O . LEU B 1 150 ? 17.957 18.823 10.906 1.00 46.88 150 LEU B O 1
ATOM 2509 N N . GLU B 1 151 ? 16.186 18.277 9.627 1.00 41.05 151 GLU B N 1
ATOM 2510 C CA . GLU B 1 151 ? 16.487 16.851 9.629 1.00 43.52 151 GLU B CA 1
ATOM 2511 C C . GLU B 1 151 ? 17.524 16.506 8.574 1.00 50.13 151 GLU B C 1
ATOM 2512 O O . GLU B 1 151 ? 18.506 15.820 8.854 1.00 56.84 151 GLU B O 1
ATOM 2518 N N . HIS B 1 152 ? 17.301 16.985 7.356 1.00 47.58 152 HIS B N 1
ATOM 2519 C CA . HIS B 1 152 ? 18.167 16.633 6.245 1.00 48.23 152 HIS B CA 1
ATOM 2520 C C . HIS B 1 152 ? 18.921 17.855 5.725 1.00 56.13 152 HIS B C 1
ATOM 2521 O O . HIS B 1 152 ? 18.394 18.640 4.936 1.00 54.53 152 HIS B O 1
ATOM 2528 N N . HIS B 1 153 ? 20.156 18.012 6.189 1.00 66.33 153 HIS B N 1
ATOM 2529 C CA . HIS B 1 153 ? 20.998 19.124 5.775 1.00 78.78 153 HIS B CA 1
ATOM 2530 C C . HIS B 1 153 ? 21.895 18.703 4.616 1.00 88.77 153 HIS B C 1
ATOM 2531 O O . HIS B 1 153 ? 21.493 17.910 3.766 1.00 88.43 153 HIS B O 1
ATOM 2538 N N . HIS B 1 154 ? 23.113 19.233 4.593 1.00 99.22 154 HIS B N 1
ATOM 2539 C CA . HIS B 1 154 ? 24.052 18.965 3.508 1.00 105.06 154 HIS B CA 1
ATOM 2540 C C . HIS B 1 154 ? 25.094 17.923 3.898 1.00 102.44 154 HIS B C 1
ATOM 2541 O O . HIS B 1 154 ? 26.126 17.789 3.239 1.00 100.40 154 HIS B O 1
#

Organism: Clostridium acetobutylicum (strain ATCC 824 / DSM 792 / JCM 1419 / IAM 19013 / LMG 5710 / NBRC 13948 / NRRL B-527 / VKM B-1787 / 2291 / W) (NCBI:txid272562)

Solvent-accessible surface area: 20030 Å² total

InterPro domains:
  IPR000182 GNAT domain [PF00583] (38-138)
  IPR000182 GNAT domain [PS51186] (2-149)
  IPR016181 Acyl-CoA N-acyltransferase [SSF55729] (2-146)
  IPR052523 Trichothecene Biosynthesis Acetyltransferases [PTHR42791] (39-144)

Secondary structure (DSSP, 8-state):
-EEE----HHHHHHHHHHHHHHTT----S--HHHHHHHHHHHHHTTSEEEEEEEETTEEEEEEEEEEEE---BTTBTT-EEEEEE--B-GGGTTSSTTT--HHHHHHHHHTT---EEE---TTHHHHHHHHT----TT-----TTT--/-EEE----HHHHHHHHHHHHHHTT----S--HHHHHHHHHHHHHTTSEEEEEEEETTEEEEEEEEEEEE---BTTBTT-EEEEEE--B-GGGTTSSTTT--HHHHHHHHHTT---EE----TTTHHHHHHHT----S------TTTS--

Foldseek 3Di:
DKDKDDVCQVVLLVQQVVVVVVLVDDPPDDCSVVSSVVCVVCNVVVQKIKMFDADPRDTFAIKMWGKDAADADPVWRRRIEIEIDGDGHVVPPPPCPVVVVVVSCVVQVVVVHDHYYYDAGPVRVVSVVVVPDDDDPPDDDDDPVPDD/DKDKDDVCQVVQLVQQVVVVVVLVDDDDDCCSVVSSVVCVVCNVVVQKIKMFDDDPNHTFAIKMWGWDADDADPVRRRRIEIEIDGDGPVVPPPPCPVVVVVVSCVVCVVVVHDHYYYDDGPVRVVSCVVVPDDDDPPDDDDDCVVDPD